Protein AF-A0A8R1J2N8-F1 (afdb_monomer)

Sequence (211 aa):
MMTKNLLNTFKAKKQTDFYEVLKLAESPELKGGAMQELCLSVAFCLARSGKLERSSPTTINARLEASHIFNVSDAQKCDKTVELPGGKQVRISSLIKPSMTSSWIGKTIEKSIGLSTIDILSEIRLRDEFFELYAFPDSNRHTLYPKVEAQFVDALAMCLHVGFGVKDDAWALPCLTSHIKRVCRNYICRARSVVDNIDSLLESFNNNFKI

Foldseek 3Di:
DVVVVVVVVVVDPDQDDLVVLVVVLPDPVNPPDPVSVVSVVVSVVSVVVSVVVVVPPDDCPPPQDWFDQFALPQLQVLWDFFAWLLRDTDTQSVLDDPVQSVVLGPHGLLVSLLSSLLSSLVSVVVVDVLSLQEALDPDPDDDPGHYTDLVVLLSSLSSSCRRRVPDCVNANSVNSSVSSSVSSRVSSVVVNVPDPPVVVSSVVSCVSRPD

Organism: Caenorhabditis japonica (NCBI:txid281687)

Radius of gyration: 24.46 Å; Cα contacts (8 Å, |Δi|>4): 215; chains: 1; bounding box: 73×34×52 Å

Structure (mmCIF, N/CA/C/O backbone):
data_AF-A0A8R1J2N8-F1
#
_entry.id   AF-A0A8R1J2N8-F1
#
loop_
_atom_site.group_PDB
_atom_site.id
_atom_site.type_symbol
_atom_site.label_atom_id
_atom_site.label_alt_id
_atom_site.label_comp_id
_atom_site.label_asym_id
_atom_site.label_entity_id
_atom_site.label_seq_id
_atom_site.pdbx_PDB_ins_code
_atom_site.Cartn_x
_atom_site.Cartn_y
_atom_site.Cartn_z
_atom_site.occupancy
_atom_site.B_iso_or_equiv
_atom_site.auth_seq_id
_atom_site.auth_comp_id
_atom_site.auth_asym_id
_atom_site.auth_atom_id
_atom_site.pdbx_PDB_model_num
ATOM 1 N N . MET A 1 1 ? 46.188 -17.615 -26.427 1.00 46.56 1 MET A N 1
ATOM 2 C CA . MET A 1 1 ? 45.461 -18.10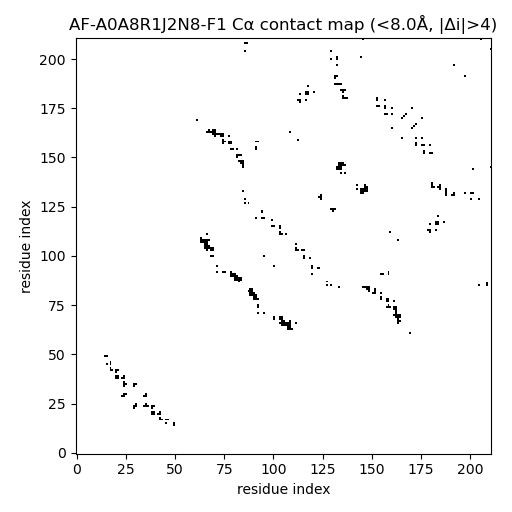9 -25.229 1.00 46.56 1 MET A CA 1
ATOM 3 C C . MET A 1 1 ? 44.821 -16.978 -24.413 1.00 46.56 1 MET A C 1
ATOM 5 O O . MET A 1 1 ? 43.658 -17.112 -24.064 1.00 46.56 1 MET A O 1
ATOM 9 N N . MET A 1 2 ? 45.510 -15.849 -24.179 1.00 37.12 2 MET A N 1
ATOM 10 C CA . MET A 1 2 ? 44.995 -14.683 -23.423 1.00 37.12 2 MET A CA 1
ATOM 11 C C . MET A 1 2 ? 43.678 -14.079 -23.948 1.00 37.12 2 MET A C 1
ATOM 13 O O . MET A 1 2 ? 42.783 -13.773 -23.166 1.00 37.12 2 MET A O 1
ATOM 17 N N . THR A 1 3 ? 43.518 -13.959 -25.267 1.00 47.72 3 THR A N 1
ATOM 18 C CA . THR A 1 3 ? 42.334 -13.338 -25.892 1.00 47.72 3 THR A CA 1
ATOM 19 C C . THR A 1 3 ? 41.041 -14.132 -25.682 1.00 47.72 3 THR A C 1
ATOM 21 O O . THR A 1 3 ? 39.982 -13.539 -25.490 1.00 47.72 3 THR A O 1
ATOM 24 N N . LYS A 1 4 ? 41.112 -15.471 -25.636 1.00 52.16 4 LYS A N 1
ATOM 25 C CA . LYS A 1 4 ? 39.955 -16.336 -25.330 1.00 52.16 4 LYS A CA 1
ATOM 26 C C . LYS A 1 4 ? 39.521 -16.239 -23.863 1.00 52.16 4 LYS A C 1
ATOM 28 O O . LYS A 1 4 ? 38.324 -16.270 -23.594 1.00 52.16 4 LYS A O 1
ATOM 33 N N . ASN A 1 5 ? 40.465 -16.080 -22.932 1.00 54.34 5 ASN A N 1
ATOM 34 C CA . ASN A 1 5 ? 40.148 -15.912 -21.510 1.00 54.34 5 ASN A CA 1
ATOM 35 C C . ASN A 1 5 ? 39.490 -14.556 -21.229 1.00 54.34 5 ASN A C 1
ATOM 37 O O . ASN A 1 5 ? 38.489 -14.524 -20.519 1.00 54.34 5 ASN A O 1
ATOM 41 N N . LEU A 1 6 ? 39.968 -13.477 -21.862 1.00 48.31 6 LEU A N 1
ATOM 42 C CA . LEU A 1 6 ? 39.351 -12.149 -21.764 1.00 48.31 6 LEU A CA 1
ATOM 43 C C . LEU A 1 6 ? 37.899 -12.146 -22.267 1.00 48.31 6 LEU A C 1
ATOM 45 O O . LEU A 1 6 ? 37.000 -11.648 -21.590 1.00 48.31 6 LEU A O 1
ATOM 49 N N . LEU A 1 7 ? 37.649 -12.775 -23.419 1.00 54.19 7 LEU A N 1
ATOM 50 C CA . LEU A 1 7 ? 36.299 -12.916 -23.977 1.00 54.19 7 LEU A CA 1
ATOM 51 C C . LEU A 1 7 ? 35.356 -13.723 -23.070 1.00 54.19 7 LEU A C 1
ATOM 53 O O . LEU A 1 7 ? 34.160 -13.442 -23.030 1.00 54.19 7 LEU A O 1
ATOM 57 N N . ASN A 1 8 ? 35.876 -14.700 -22.323 1.00 54.31 8 ASN A N 1
ATOM 58 C CA . ASN A 1 8 ? 35.084 -15.469 -21.363 1.00 54.31 8 ASN A CA 1
ATOM 59 C C . ASN A 1 8 ? 34.810 -14.691 -20.066 1.00 54.31 8 ASN A C 1
ATOM 61 O O . ASN A 1 8 ? 33.726 -14.835 -19.505 1.00 54.31 8 ASN A O 1
ATOM 65 N N . THR A 1 9 ? 35.721 -13.822 -19.618 1.00 52.19 9 THR A N 1
ATOM 66 C CA .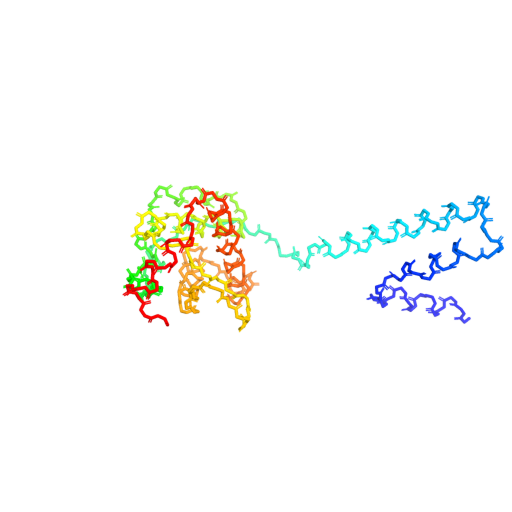 THR A 1 9 ? 35.481 -12.944 -18.458 1.00 52.19 9 THR A CA 1
ATOM 67 C C . THR A 1 9 ? 34.414 -11.882 -18.718 1.00 52.19 9 THR A C 1
ATOM 69 O O . THR A 1 9 ? 33.634 -11.607 -17.815 1.00 52.19 9 THR A O 1
ATOM 72 N N . PHE A 1 10 ? 34.279 -11.368 -19.948 1.00 53.69 10 PHE A N 1
ATOM 73 C CA . PHE A 1 10 ? 33.186 -10.446 -20.310 1.00 53.69 10 PHE A CA 1
ATOM 74 C C . PHE A 1 10 ? 31.792 -11.098 -20.306 1.00 53.69 10 PHE A C 1
ATOM 76 O O . PHE A 1 10 ? 30.785 -10.395 -20.260 1.00 53.69 10 PHE A O 1
ATOM 83 N N . LYS A 1 11 ? 31.709 -12.435 -20.350 1.00 52.78 11 LYS A N 1
ATOM 84 C CA . LYS A 1 11 ? 30.434 -13.170 -20.266 1.00 52.78 11 LYS A CA 1
ATOM 85 C C . LYS A 1 11 ? 29.962 -13.380 -18.827 1.00 52.78 11 LYS A C 1
ATOM 87 O O . LYS A 1 11 ? 28.772 -13.594 -18.604 1.00 52.78 11 LYS A O 1
ATOM 92 N N . ALA A 1 12 ? 30.866 -13.324 -17.853 1.00 51.19 12 ALA A N 1
ATOM 93 C CA . ALA A 1 12 ? 30.510 -13.403 -16.447 1.00 51.19 12 ALA A CA 1
ATOM 94 C C . ALA A 1 12 ? 30.116 -12.004 -15.954 1.00 51.19 12 ALA A C 1
ATOM 96 O O . ALA A 1 12 ? 30.950 -11.105 -15.919 1.00 51.19 12 ALA A O 1
ATOM 97 N N . LYS A 1 13 ? 28.858 -11.818 -15.531 1.00 54.69 13 LYS A N 1
ATOM 98 C CA . LYS A 1 13 ? 28.399 -10.612 -14.811 1.00 54.69 13 LYS A CA 1
ATOM 99 C C . LYS A 1 13 ? 29.007 -10.562 -13.402 1.00 54.69 13 LYS A C 1
ATOM 101 O O . LYS A 1 13 ? 28.299 -10.649 -12.401 1.00 54.69 13 LYS A O 1
ATOM 106 N N . LYS A 1 14 ? 30.333 -10.507 -13.304 1.00 58.25 14 LYS A N 1
ATOM 107 C CA . LYS A 1 14 ? 31.031 -10.316 -12.037 1.00 58.25 14 LYS A CA 1
ATOM 108 C C . LYS A 1 14 ? 31.076 -8.815 -11.774 1.00 58.25 14 LYS A C 1
ATOM 110 O O . LYS A 1 14 ? 31.447 -8.049 -12.655 1.00 58.25 14 LYS A O 1
ATOM 115 N N . GLN A 1 15 ? 30.636 -8.407 -10.589 1.00 58.28 15 GLN A N 1
ATOM 116 C CA . GLN A 1 15 ? 30.624 -7.006 -10.182 1.00 58.28 15 GLN A CA 1
ATOM 117 C C . GLN A 1 15 ? 32.034 -6.421 -10.322 1.00 58.28 15 GLN A C 1
ATOM 119 O O . GLN A 1 15 ? 32.986 -6.996 -9.798 1.00 58.28 15 GLN A O 1
ATOM 124 N N . THR A 1 16 ? 32.162 -5.319 -11.061 1.00 64.19 16 THR A N 1
ATOM 125 C CA . THR A 1 16 ? 33.459 -4.691 -11.326 1.00 64.19 16 THR A CA 1
ATOM 126 C C . THR A 1 16 ? 34.055 -4.166 -10.021 1.00 64.19 16 THR A C 1
ATOM 128 O O . THR A 1 16 ? 33.466 -3.294 -9.377 1.00 64.19 16 THR A O 1
ATOM 131 N N . ASP A 1 17 ? 35.198 -4.719 -9.612 1.00 68.88 17 ASP A N 1
ATOM 132 C CA . ASP A 1 17 ? 35.855 -4.374 -8.352 1.00 68.88 17 ASP A CA 1
ATOM 133 C C . ASP A 1 17 ? 36.716 -3.115 -8.520 1.00 68.88 17 ASP A C 1
ATOM 135 O O . ASP A 1 17 ? 37.838 -3.147 -9.022 1.00 68.88 17 ASP A O 1
ATOM 139 N N . PHE A 1 18 ? 36.162 -1.969 -8.126 1.00 75.56 18 PHE A N 1
ATOM 140 C CA . PHE A 1 18 ? 36.860 -0.685 -8.188 1.00 75.56 18 PHE A CA 1
ATOM 141 C C . PHE A 1 18 ? 37.897 -0.515 -7.060 1.00 75.56 18 PHE A C 1
ATOM 143 O O . PHE A 1 18 ? 38.707 0.411 -7.133 1.00 75.56 18 PHE A O 1
ATOM 150 N N . TYR A 1 19 ? 37.914 -1.383 -6.035 1.00 76.69 19 TYR A N 1
ATOM 151 C CA . TYR A 1 19 ? 38.879 -1.286 -4.933 1.00 76.69 19 TYR A CA 1
ATOM 152 C C . TYR A 1 19 ? 40.298 -1.648 -5.365 1.00 76.69 19 TYR A C 1
ATOM 154 O O . TYR A 1 19 ? 41.250 -1.074 -4.841 1.00 76.69 19 TYR A O 1
ATOM 162 N N . GLU A 1 20 ? 40.467 -2.554 -6.329 1.00 77.94 20 GLU A N 1
ATOM 163 C CA . GLU A 1 20 ? 41.797 -2.866 -6.869 1.00 77.94 20 GLU A CA 1
ATOM 164 C C . GLU A 1 20 ? 42.416 -1.651 -7.569 1.00 77.94 20 GLU A C 1
ATOM 166 O O . GLU A 1 20 ? 43.598 -1.361 -7.386 1.00 77.94 20 GLU A O 1
ATOM 171 N N . VAL A 1 21 ? 41.598 -0.872 -8.284 1.00 80.38 21 VAL A N 1
ATOM 172 C CA . VAL A 1 21 ? 42.030 0.368 -8.949 1.00 80.38 21 VAL A CA 1
ATOM 173 C C . VAL A 1 21 ? 42.395 1.451 -7.927 1.00 80.38 21 VAL A C 1
ATOM 175 O O . VAL A 1 21 ? 43.367 2.179 -8.122 1.00 80.38 21 VAL A O 1
ATOM 178 N N . LEU A 1 22 ? 41.669 1.532 -6.808 1.00 79.56 22 LEU A N 1
ATOM 179 C CA . LEU A 1 22 ? 42.005 2.444 -5.708 1.00 79.56 22 LEU A CA 1
ATOM 180 C C . LEU A 1 22 ? 43.320 2.056 -5.019 1.00 79.56 22 LEU A C 1
ATOM 182 O O . LEU A 1 22 ? 44.154 2.923 -4.777 1.00 79.56 22 LEU A O 1
ATOM 186 N N . LYS A 1 23 ? 43.553 0.759 -4.781 1.00 82.50 23 LYS A N 1
ATOM 187 C CA . LYS A 1 23 ? 44.826 0.262 -4.228 1.00 82.50 23 LYS A CA 1
ATOM 188 C C . LYS A 1 23 ? 46.009 0.558 -5.153 1.00 82.50 23 LYS A C 1
ATOM 190 O O . LYS A 1 23 ? 47.084 0.905 -4.677 1.00 82.50 23 LYS A O 1
ATOM 195 N N . LEU A 1 24 ? 45.808 0.463 -6.469 1.00 80.50 24 LEU A N 1
ATOM 196 C CA . LEU A 1 24 ? 46.799 0.874 -7.468 1.00 80.50 24 LEU A CA 1
ATOM 197 C C . LEU A 1 24 ? 47.080 2.380 -7.393 1.00 80.50 24 LEU A C 1
ATOM 199 O O . LEU A 1 24 ? 48.241 2.780 -7.391 1.00 80.50 24 LEU A O 1
ATOM 203 N N . ALA A 1 25 ? 46.050 3.218 -7.259 1.00 78.44 25 ALA A N 1
ATOM 204 C CA . ALA A 1 25 ? 46.210 4.670 -7.126 1.00 78.44 25 ALA A CA 1
ATOM 205 C C . ALA A 1 25 ? 46.957 5.099 -5.844 1.00 78.44 25 ALA A C 1
ATOM 207 O O . ALA A 1 25 ? 47.542 6.181 -5.807 1.00 78.44 25 ALA A O 1
ATOM 208 N N . GLU A 1 26 ? 46.939 4.270 -4.799 1.00 79.38 26 GLU A N 1
ATOM 209 C CA . GLU A 1 26 ? 47.661 4.495 -3.539 1.00 79.38 26 GLU A CA 1
ATOM 210 C C . GLU A 1 26 ? 49.101 3.957 -3.543 1.00 79.38 26 GLU A C 1
ATOM 212 O O . GLU A 1 26 ? 49.848 4.191 -2.588 1.00 79.38 26 GLU A O 1
ATOM 217 N N . SER A 1 27 ? 49.516 3.266 -4.610 1.00 82.44 27 SER A N 1
ATOM 218 C CA . SER A 1 27 ? 50.874 2.738 -4.724 1.00 82.44 27 SER A CA 1
ATOM 219 C C . SER A 1 27 ? 51.925 3.865 -4.740 1.00 82.44 27 SER A C 1
ATOM 221 O O . SER A 1 27 ? 51.702 4.930 -5.327 1.00 82.44 27 SER A O 1
ATOM 223 N N . PRO A 1 28 ? 53.094 3.650 -4.108 1.00 73.06 28 PRO A N 1
ATOM 224 C CA . PRO A 1 28 ? 54.128 4.678 -3.979 1.00 73.06 28 PRO A CA 1
ATOM 225 C C . PRO A 1 28 ? 54.716 5.120 -5.328 1.00 73.06 28 PRO A C 1
ATOM 227 O O . PRO A 1 28 ? 55.253 6.217 -5.415 1.00 73.06 28 PRO A O 1
ATOM 230 N N . GLU A 1 29 ? 54.580 4.300 -6.372 1.00 75.00 29 GLU A N 1
ATOM 231 C CA . GLU A 1 29 ? 55.059 4.577 -7.734 1.00 75.00 29 GLU A CA 1
ATOM 232 C C . GLU A 1 29 ? 54.163 5.557 -8.504 1.00 75.00 29 GLU A C 1
ATOM 234 O O . GLU A 1 29 ? 54.622 6.231 -9.423 1.00 75.00 29 GLU A O 1
ATOM 239 N N . LEU A 1 30 ? 52.880 5.638 -8.142 1.00 71.19 30 LEU A N 1
ATOM 240 C CA . LEU A 1 30 ? 51.879 6.432 -8.861 1.00 71.19 30 LEU A CA 1
ATOM 241 C C . LEU A 1 30 ? 51.485 7.704 -8.105 1.00 71.19 30 LEU A C 1
ATOM 243 O O . LEU A 1 30 ? 50.965 8.647 -8.704 1.00 71.19 30 LEU A O 1
ATOM 247 N N . LYS A 1 31 ? 51.753 7.743 -6.798 1.00 72.00 31 LYS A N 1
ATOM 248 C CA . LYS A 1 31 ? 51.355 8.816 -5.887 1.00 72.00 31 LYS A CA 1
ATOM 249 C C . LYS A 1 31 ? 51.939 10.176 -6.303 1.00 72.00 31 LYS A C 1
ATOM 251 O O . LYS A 1 31 ? 53.149 10.350 -6.379 1.00 72.00 31 LYS A O 1
ATOM 256 N N . GLY A 1 32 ? 51.062 11.155 -6.515 1.00 72.25 32 GLY A N 1
ATOM 257 C CA . GLY A 1 32 ? 51.393 12.534 -6.882 1.00 72.25 32 GLY A CA 1
ATOM 258 C C . GLY A 1 32 ? 51.555 12.787 -8.384 1.00 72.25 32 GLY A C 1
ATOM 259 O O . GLY A 1 32 ? 51.871 13.912 -8.763 1.00 72.25 32 GLY A O 1
ATOM 260 N N . GLY A 1 33 ? 51.354 11.777 -9.239 1.00 81.50 33 GLY A N 1
ATOM 261 C CA . GLY A 1 33 ? 51.472 11.905 -10.694 1.00 81.50 33 GLY A CA 1
ATOM 262 C C . GLY A 1 33 ? 50.133 11.877 -11.436 1.00 81.50 33 GLY A C 1
ATOM 263 O O . GLY A 1 33 ? 49.117 11.419 -10.915 1.00 81.50 33 GLY A O 1
ATOM 264 N N . ALA A 1 34 ? 50.149 12.267 -12.714 1.00 79.19 34 ALA A N 1
ATOM 265 C CA . ALA A 1 34 ? 48.976 12.230 -13.602 1.00 79.19 34 ALA A CA 1
ATOM 266 C C . ALA A 1 34 ? 48.329 10.832 -13.702 1.00 79.19 34 ALA A C 1
ATOM 268 O O . ALA A 1 34 ? 47.125 10.696 -13.913 1.00 79.19 34 ALA A O 1
ATOM 269 N N . MET A 1 35 ? 49.117 9.771 -13.508 1.00 81.12 35 MET A N 1
ATOM 270 C CA . MET A 1 35 ? 48.613 8.399 -13.522 1.00 81.12 35 MET A CA 1
ATOM 271 C C . MET A 1 35 ? 47.757 8.071 -12.284 1.00 81.12 35 MET A C 1
ATOM 273 O O . MET A 1 35 ? 46.805 7.302 -12.395 1.00 81.12 35 MET A O 1
ATOM 277 N N . GLN A 1 36 ? 48.011 8.695 -11.126 1.00 84.69 36 GLN A N 1
ATOM 278 C CA . GLN A 1 36 ? 47.121 8.574 -9.967 1.00 84.69 36 GLN A CA 1
ATOM 279 C C . GLN A 1 36 ? 45.762 9.220 -10.246 1.00 84.69 36 GLN A C 1
ATOM 281 O O . GLN A 1 36 ? 44.733 8.617 -9.947 1.00 84.69 36 GLN A O 1
ATOM 286 N N . GLU A 1 37 ? 45.738 10.406 -10.855 1.00 81.38 37 GLU A N 1
ATOM 287 C CA . GLU A 1 37 ? 44.488 11.089 -11.213 1.00 81.38 37 GLU A CA 1
ATOM 288 C C . GLU A 1 37 ? 43.656 10.274 -12.209 1.00 81.38 37 GLU A C 1
ATOM 290 O O . GLU A 1 37 ? 42.434 10.167 -12.065 1.00 81.38 37 GLU A O 1
ATOM 295 N N . LEU A 1 38 ? 44.312 9.628 -13.178 1.00 84.19 38 LEU A N 1
ATOM 296 C CA . LEU A 1 38 ? 43.662 8.710 -14.112 1.00 84.19 38 LEU A CA 1
ATOM 297 C C . LEU A 1 38 ? 43.085 7.485 -13.394 1.00 84.19 38 LEU A C 1
ATOM 299 O O . LEU A 1 38 ? 41.914 7.162 -13.599 1.00 84.19 38 LEU A O 1
ATOM 303 N N . CYS A 1 39 ? 43.847 6.838 -12.509 1.00 84.38 39 CYS A N 1
ATOM 304 C CA . CYS A 1 39 ? 43.358 5.696 -11.732 1.00 84.38 39 CYS A CA 1
ATOM 305 C C . CYS A 1 39 ? 42.169 6.075 -10.833 1.00 84.38 39 CYS A C 1
ATOM 307 O O . CYS A 1 39 ? 41.172 5.351 -10.795 1.00 84.38 39 CYS A O 1
ATOM 309 N N . LEU A 1 40 ? 42.218 7.231 -10.164 1.00 84.19 40 LEU A N 1
ATOM 310 C CA . LEU A 1 40 ? 41.110 7.741 -9.350 1.00 84.19 40 LEU A CA 1
ATOM 311 C C . LEU A 1 40 ? 39.871 8.053 -10.201 1.00 84.19 40 LEU A C 1
ATOM 313 O O . LEU A 1 40 ? 38.753 7.710 -9.813 1.00 84.19 40 LEU A O 1
ATOM 317 N N . SER A 1 41 ? 40.059 8.637 -11.386 1.00 84.19 41 SER A N 1
ATOM 318 C CA . SER A 1 41 ? 38.972 8.929 -12.330 1.00 84.19 41 SER A CA 1
ATOM 319 C C . SER A 1 41 ? 38.309 7.650 -12.845 1.00 84.19 41 SER A C 1
ATOM 321 O O . SER A 1 41 ? 37.082 7.557 -12.902 1.00 84.19 41 SER A O 1
ATOM 323 N N . VAL A 1 42 ? 39.104 6.625 -13.161 1.00 85.25 42 VAL A N 1
ATOM 324 C CA . VAL A 1 42 ? 38.607 5.305 -13.573 1.00 85.25 42 VAL A CA 1
ATOM 325 C C . VAL A 1 42 ? 37.857 4.630 -12.425 1.00 85.25 42 VAL A C 1
ATOM 327 O O . VAL A 1 42 ? 36.739 4.157 -12.634 1.00 85.25 42 VAL A O 1
ATOM 330 N N . ALA A 1 43 ? 38.399 4.644 -11.205 1.00 83.38 43 ALA A N 1
ATOM 331 C CA . ALA A 1 43 ? 37.722 4.104 -10.027 1.00 83.38 43 ALA A CA 1
ATOM 332 C C . ALA A 1 43 ? 36.381 4.811 -9.761 1.00 83.38 43 ALA A C 1
ATOM 334 O O . ALA A 1 43 ? 35.377 4.154 -9.480 1.00 83.38 43 ALA A O 1
ATOM 335 N N . PHE A 1 44 ? 36.329 6.136 -9.922 1.00 82.00 44 PHE A N 1
ATOM 336 C CA . PHE A 1 44 ? 35.100 6.917 -9.800 1.00 82.00 44 PHE A CA 1
ATOM 337 C C . PHE A 1 44 ? 34.063 6.546 -10.872 1.00 82.00 44 PHE A C 1
ATOM 339 O O . PHE A 1 44 ? 32.896 6.302 -10.550 1.00 82.00 44 PHE A O 1
ATOM 346 N N . CYS A 1 45 ? 34.476 6.445 -12.138 1.00 82.62 45 CYS A N 1
ATOM 347 C CA . CYS A 1 45 ? 33.606 6.029 -13.239 1.00 82.62 45 CYS A CA 1
ATOM 348 C C . CYS A 1 45 ? 33.068 4.606 -13.043 1.00 82.62 45 CYS A C 1
ATOM 350 O O . CYS A 1 45 ? 31.882 4.364 -13.276 1.00 82.62 45 CYS A O 1
ATOM 352 N N . LEU A 1 46 ? 33.899 3.680 -12.559 1.00 80.38 46 LEU A N 1
ATOM 353 C CA . LEU A 1 46 ? 33.498 2.310 -12.239 1.00 80.38 46 LEU A CA 1
ATOM 354 C C . LEU A 1 46 ? 32.526 2.260 -11.058 1.00 80.38 46 LEU A C 1
ATOM 356 O O . LEU A 1 46 ? 31.492 1.602 -11.147 1.00 80.38 46 LEU A O 1
ATOM 360 N N . ALA A 1 47 ? 32.790 3.008 -9.986 1.00 76.62 47 ALA A N 1
ATOM 361 C CA . ALA A 1 47 ? 31.890 3.099 -8.840 1.00 76.62 47 ALA A CA 1
ATOM 362 C C . ALA A 1 47 ? 30.529 3.704 -9.229 1.00 76.62 47 ALA A C 1
ATOM 364 O O . ALA A 1 47 ? 29.480 3.239 -8.773 1.00 76.62 47 ALA A O 1
ATOM 365 N N . ARG A 1 48 ? 30.523 4.719 -10.102 1.00 76.56 48 ARG A N 1
ATOM 366 C CA . ARG A 1 48 ? 29.293 5.334 -10.616 1.00 76.56 48 ARG A CA 1
ATOM 367 C C . ARG A 1 48 ? 28.539 4.397 -11.555 1.00 76.56 48 ARG A C 1
ATOM 369 O O . ARG A 1 48 ? 27.325 4.296 -11.427 1.00 76.56 48 ARG A O 1
ATOM 376 N N . SER A 1 49 ? 29.241 3.681 -12.429 1.00 72.12 49 SER A N 1
ATOM 377 C CA . SER A 1 49 ? 28.646 2.691 -13.337 1.00 72.12 49 SER A CA 1
ATOM 378 C C . SER A 1 49 ? 28.071 1.502 -12.569 1.00 72.12 49 SER A C 1
ATOM 380 O O . SER A 1 49 ? 26.941 1.109 -12.823 1.00 72.12 49 SER A O 1
ATOM 382 N N . GLY A 1 50 ? 28.768 1.007 -11.541 1.00 66.12 50 GLY A N 1
ATOM 383 C CA . GLY A 1 50 ? 28.257 -0.037 -10.650 1.00 66.12 50 GLY A CA 1
ATOM 384 C C . GLY A 1 50 ? 27.043 0.415 -9.831 1.00 66.12 50 GLY A C 1
ATOM 385 O O . GLY A 1 50 ? 26.122 -0.370 -9.606 1.00 66.12 50 GLY A O 1
ATOM 386 N N . LYS A 1 51 ? 26.978 1.691 -9.419 1.00 61.19 51 LYS A N 1
ATOM 387 C CA . LYS A 1 51 ? 25.748 2.274 -8.855 1.00 61.19 51 LYS A CA 1
ATOM 388 C C . LYS A 1 51 ? 24.639 2.350 -9.901 1.00 61.19 51 LYS A C 1
ATOM 390 O O . LYS A 1 51 ? 23.511 2.019 -9.557 1.00 61.19 51 LYS A O 1
ATOM 395 N N . LEU A 1 52 ? 24.964 2.719 -11.143 1.00 55.34 52 LEU A N 1
ATOM 396 C CA . LEU A 1 52 ? 24.015 2.790 -12.254 1.00 55.34 52 LEU A CA 1
ATOM 397 C C . LEU A 1 52 ? 23.432 1.415 -12.608 1.00 55.34 52 LEU A C 1
ATOM 399 O O . LEU A 1 52 ? 22.243 1.325 -12.881 1.00 55.34 52 LEU A O 1
ATOM 403 N N . GLU A 1 53 ? 24.243 0.355 -12.555 1.00 57.78 53 GLU A N 1
ATOM 404 C CA . GLU A 1 53 ? 23.826 -1.040 -12.739 1.00 57.78 53 GLU A CA 1
ATOM 405 C C . GLU A 1 53 ? 23.007 -1.558 -11.554 1.00 57.78 53 GLU A C 1
ATOM 407 O O . GLU A 1 53 ? 22.006 -2.241 -11.751 1.00 57.78 53 GLU A O 1
ATOM 412 N N . ARG A 1 54 ? 23.353 -1.195 -10.313 1.00 55.59 54 ARG A N 1
ATOM 413 C CA . ARG A 1 54 ? 22.504 -1.490 -9.142 1.00 55.59 54 ARG A CA 1
ATOM 414 C C . ARG A 1 54 ? 21.172 -0.738 -9.188 1.00 55.59 54 ARG A C 1
ATOM 416 O O . ARG A 1 54 ? 20.177 -1.250 -8.690 1.00 55.59 54 ARG A O 1
ATOM 423 N N . SER A 1 55 ? 21.155 0.459 -9.770 1.00 48.78 55 SER A N 1
ATOM 424 C CA . SER A 1 55 ? 19.933 1.216 -10.054 1.00 48.78 55 SER A CA 1
ATOM 425 C C . SER A 1 55 ? 19.322 0.882 -11.412 1.00 48.78 55 SER A C 1
ATOM 427 O O . SER A 1 55 ? 18.297 1.466 -11.764 1.00 48.78 55 SER A O 1
ATOM 429 N N . SER A 1 56 ? 19.937 -0.015 -12.192 1.00 39.66 56 SER A N 1
ATOM 430 C CA . SER A 1 56 ? 19.333 -0.454 -13.439 1.00 39.66 56 SER A CA 1
ATOM 431 C C . SER A 1 56 ? 18.076 -1.218 -13.046 1.00 39.66 56 SER A C 1
ATOM 433 O O . SER A 1 56 ? 18.134 -2.064 -12.145 1.00 39.66 56 SER A O 1
ATOM 435 N N . PRO A 1 57 ? 16.916 -0.870 -13.623 1.00 43.69 57 PRO A N 1
ATOM 436 C CA . PRO A 1 57 ? 15.700 -1.585 -13.314 1.00 43.69 57 PRO A CA 1
ATOM 437 C C . PRO A 1 57 ? 15.977 -3.054 -13.613 1.00 43.69 57 PRO A C 1
ATOM 439 O O . PRO A 1 57 ? 16.441 -3.402 -14.703 1.00 43.69 57 PRO A O 1
ATOM 442 N N . THR A 1 58 ? 15.728 -3.908 -12.617 1.00 42.31 58 THR A N 1
ATOM 443 C CA . THR A 1 58 ? 15.546 -5.340 -12.832 1.00 42.31 58 THR A CA 1
ATOM 444 C C . THR A 1 58 ? 14.769 -5.499 -14.124 1.00 42.31 58 THR A C 1
ATOM 446 O O . THR A 1 58 ? 13.822 -4.759 -14.362 1.00 42.31 58 THR A O 1
ATOM 449 N N . THR A 1 59 ? 15.247 -6.378 -14.987 1.00 39.91 59 THR A N 1
ATOM 450 C CA . THR A 1 59 ? 14.843 -6.552 -16.377 1.00 39.91 59 THR A CA 1
ATOM 451 C C . THR A 1 59 ? 13.314 -6.642 -16.503 1.00 39.91 59 THR A C 1
ATOM 453 O O . THR A 1 59 ? 12.747 -7.723 -16.463 1.00 39.91 59 THR A O 1
ATOM 456 N N . ILE A 1 60 ? 12.634 -5.505 -16.651 1.00 43.75 60 ILE A N 1
ATOM 457 C CA . ILE A 1 60 ? 11.215 -5.411 -16.997 1.00 43.75 60 ILE A CA 1
ATOM 458 C C . ILE A 1 60 ? 11.194 -4.825 -18.406 1.00 43.75 60 ILE A C 1
ATOM 460 O O . ILE A 1 60 ? 10.856 -3.673 -18.639 1.00 43.75 60 ILE A O 1
ATOM 464 N N . ASN A 1 61 ? 11.602 -5.656 -19.364 1.00 36.88 61 ASN A N 1
ATOM 465 C CA . ASN A 1 61 ? 11.167 -5.520 -20.753 1.00 36.88 61 ASN A CA 1
ATOM 466 C C . ASN A 1 61 ? 9.783 -6.174 -20.938 1.00 36.88 61 ASN A C 1
ATOM 468 O O . ASN A 1 61 ? 9.440 -6.596 -22.039 1.00 36.88 61 ASN A O 1
ATOM 472 N N . ALA A 1 62 ? 8.974 -6.279 -19.877 1.00 44.91 62 ALA A N 1
ATOM 473 C CA . ALA A 1 62 ? 7.541 -6.409 -20.064 1.00 44.91 62 ALA A CA 1
ATOM 474 C C . ALA A 1 62 ? 7.082 -5.049 -20.584 1.00 44.91 62 ALA A C 1
ATOM 476 O O . ALA A 1 62 ? 7.276 -4.032 -19.917 1.00 44.91 62 ALA A O 1
ATOM 477 N N . ARG A 1 63 ? 6.544 -5.014 -21.807 1.00 44.38 63 ARG A N 1
ATOM 478 C CA . ARG A 1 63 ? 5.781 -3.862 -22.295 1.00 44.38 63 ARG A CA 1
ATOM 479 C C . ARG A 1 63 ? 4.874 -3.434 -21.145 1.00 44.38 63 ARG A C 1
ATOM 481 O O . ARG A 1 63 ? 4.059 -4.236 -20.707 1.00 44.38 63 ARG A O 1
ATOM 488 N N . LEU A 1 64 ? 5.088 -2.238 -20.602 1.00 54.25 64 LEU A N 1
ATOM 489 C CA . LEU A 1 64 ? 4.260 -1.709 -19.526 1.00 54.25 64 LEU A CA 1
ATOM 490 C C . LEU A 1 64 ? 2.869 -1.498 -20.119 1.00 54.25 64 LEU A C 1
ATOM 492 O O . LEU A 1 64 ? 2.600 -0.448 -20.702 1.00 54.25 64 LEU A O 1
ATOM 496 N N . GLU A 1 65 ? 2.031 -2.533 -20.054 1.00 63.22 65 GLU A N 1
ATOM 497 C CA . GLU A 1 65 ? 0.652 -2.469 -20.509 1.00 63.22 65 GLU A CA 1
ATOM 498 C C . GLU A 1 65 ? -0.011 -1.290 -19.789 1.00 63.22 65 GLU A C 1
ATOM 500 O O . GLU A 1 65 ? 0.175 -1.062 -18.581 1.00 63.22 65 GLU A O 1
ATOM 505 N N . ALA A 1 66 ? -0.702 -0.463 -20.572 1.00 65.75 66 ALA A N 1
ATOM 506 C CA . ALA A 1 66 ? -1.497 0.606 -20.007 1.00 65.75 66 ALA A CA 1
ATOM 507 C C . ALA A 1 66 ? -2.566 -0.031 -19.118 1.00 65.75 66 ALA A C 1
ATOM 509 O O . ALA A 1 66 ? -3.164 -1.044 -19.474 1.00 65.75 66 ALA A O 1
ATOM 510 N N . SER A 1 67 ? -2.789 0.566 -17.955 1.00 72.62 67 SER A N 1
ATOM 511 C CA . SER A 1 67 ? -3.873 0.162 -17.068 1.00 72.62 67 SER A CA 1
ATOM 512 C C . SER A 1 67 ? -5.209 0.191 -17.805 1.00 72.62 67 SER A C 1
ATOM 514 O O . SER A 1 67 ? -5.561 1.174 -18.467 1.00 72.62 67 SER A O 1
ATOM 516 N N . HIS A 1 68 ? -5.954 -0.901 -17.673 1.00 74.38 68 HIS A N 1
ATOM 517 C CA . HIS A 1 68 ? -7.344 -0.962 -18.089 1.00 74.38 68 HIS A CA 1
ATOM 518 C C . HIS A 1 68 ? -8.234 -0.178 -17.115 1.00 74.38 68 HIS A C 1
ATOM 520 O O . HIS A 1 68 ? -7.814 0.209 -16.020 1.00 74.38 68 HIS A O 1
ATOM 526 N N . ILE A 1 69 ? -9.478 0.067 -17.529 1.00 84.50 69 ILE A N 1
ATOM 527 C CA . ILE A 1 69 ? -10.504 0.645 -16.658 1.00 84.50 69 ILE A CA 1
ATOM 528 C C . ILE A 1 69 ? -10.698 -0.294 -15.466 1.00 84.50 69 ILE A C 1
ATOM 530 O O . ILE A 1 69 ? -10.906 -1.491 -15.652 1.00 84.50 69 ILE A O 1
ATOM 534 N N . PHE A 1 70 ? -10.632 0.253 -14.253 1.00 87.75 70 PHE A N 1
ATOM 535 C CA . PHE A 1 70 ? -10.810 -0.533 -13.039 1.00 87.75 70 PHE A CA 1
ATOM 536 C C . PHE A 1 70 ? -12.259 -1.016 -12.913 1.00 87.75 70 PHE A C 1
ATOM 538 O O . PHE A 1 70 ? -13.185 -0.206 -12.815 1.00 87.75 70 PHE A O 1
ATOM 545 N N . ASN A 1 71 ? -12.459 -2.331 -12.877 1.00 89.12 71 ASN A N 1
ATOM 546 C CA . ASN A 1 71 ? -13.766 -2.941 -12.700 1.00 89.12 71 ASN A CA 1
ATOM 547 C C . ASN A 1 71 ? -14.076 -3.158 -11.211 1.00 89.12 71 ASN A C 1
ATOM 549 O O . ASN A 1 71 ? -13.659 -4.141 -10.594 1.00 89.12 71 ASN A O 1
ATOM 553 N N . VAL A 1 72 ? -14.864 -2.243 -10.640 1.00 88.12 72 VAL A N 1
ATOM 554 C CA . VAL A 1 72 ? -15.298 -2.313 -9.234 1.00 88.12 72 VAL A CA 1
ATOM 555 C C . VAL A 1 72 ? -16.151 -3.555 -8.964 1.00 88.12 72 VAL A C 1
ATOM 557 O O . VAL A 1 72 ? -16.022 -4.163 -7.904 1.00 88.12 72 VAL A O 1
ATOM 560 N N . SER A 1 73 ? -16.997 -3.969 -9.910 1.00 87.94 73 SER A N 1
ATOM 561 C CA . SER A 1 73 ? -17.879 -5.129 -9.736 1.00 87.94 73 SER A CA 1
ATOM 562 C C . SER A 1 73 ? -17.102 -6.438 -9.659 1.00 87.94 73 SER A C 1
ATOM 564 O O . SER A 1 73 ? -17.467 -7.318 -8.882 1.00 87.94 73 SER A O 1
ATOM 566 N N . ASP A 1 74 ? -16.022 -6.574 -10.427 1.00 87.94 74 ASP A N 1
ATOM 567 C CA . ASP A 1 74 ? -15.167 -7.759 -10.345 1.00 87.94 74 ASP A CA 1
ATOM 568 C C . ASP A 1 74 ? -14.331 -7.749 -9.062 1.00 87.94 74 ASP A C 1
ATOM 570 O O . ASP A 1 74 ? -14.270 -8.763 -8.365 1.00 87.94 74 ASP A O 1
ATOM 574 N N . ALA A 1 75 ? -13.795 -6.587 -8.676 1.00 87.88 75 ALA A N 1
ATOM 575 C CA . ALA A 1 75 ? -13.096 -6.417 -7.405 1.00 87.88 75 ALA A CA 1
ATOM 576 C C . ALA A 1 75 ? -13.983 -6.771 -6.190 1.00 87.88 75 ALA A C 1
ATOM 578 O O . ALA A 1 75 ? -13.523 -7.408 -5.245 1.00 87.88 75 ALA A O 1
ATOM 579 N N . GLN A 1 76 ? -15.277 -6.430 -6.226 1.00 89.19 76 GLN A N 1
ATOM 580 C CA . GLN A 1 76 ? -16.239 -6.757 -5.165 1.00 89.19 76 GLN A CA 1
ATOM 581 C C . GLN A 1 76 ? -16.448 -8.263 -4.960 1.00 89.19 76 GLN A C 1
ATOM 583 O O . GLN A 1 76 ? -16.751 -8.670 -3.835 1.00 89.19 76 GLN A O 1
ATOM 588 N N . LYS A 1 77 ? -16.289 -9.084 -6.009 1.00 88.75 77 LYS A N 1
ATOM 589 C CA . LYS A 1 77 ? -16.482 -10.546 -5.945 1.00 88.75 77 LYS A CA 1
ATOM 590 C C . LYS A 1 77 ? -15.381 -11.245 -5.153 1.00 88.75 77 LYS A C 1
ATOM 592 O O . LYS A 1 77 ? -15.652 -12.239 -4.490 1.00 88.75 77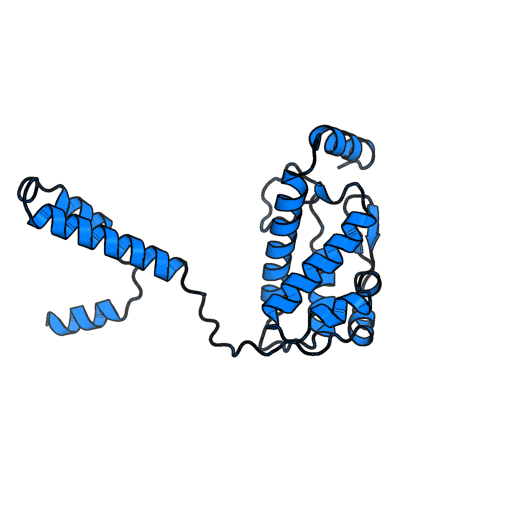 LYS A O 1
ATOM 597 N N . CYS A 1 78 ? -14.149 -10.744 -5.232 1.00 85.62 78 CYS A N 1
ATOM 598 C CA . CYS A 1 78 ? -13.005 -11.299 -4.504 1.00 85.62 78 CYS A CA 1
ATOM 599 C C . CYS A 1 78 ? -12.755 -10.626 -3.149 1.00 85.62 78 CYS A C 1
ATOM 601 O O . CYS A 1 78 ? -11.850 -11.032 -2.421 1.00 85.62 78 CYS A O 1
ATOM 603 N N . ASP A 1 79 ? -13.524 -9.588 -2.826 1.00 85.81 79 ASP A N 1
ATOM 604 C CA . ASP A 1 79 ? -13.290 -8.771 -1.648 1.00 85.81 79 ASP A CA 1
ATOM 605 C C . ASP A 1 79 ? -13.690 -9.490 -0.359 1.00 85.81 79 ASP A C 1
ATOM 607 O O . ASP A 1 79 ? -14.768 -10.082 -0.258 1.00 85.81 79 ASP A O 1
ATOM 611 N N . LYS A 1 80 ? -12.818 -9.401 0.641 1.00 86.75 80 LYS A N 1
ATOM 612 C CA . LYS A 1 80 ? -12.993 -10.018 1.955 1.00 86.75 80 LYS A CA 1
ATOM 613 C C . LYS A 1 80 ? -12.922 -8.937 3.020 1.00 86.75 80 LYS A C 1
ATOM 615 O O . LYS A 1 80 ? -12.158 -7.982 2.892 1.00 86.75 80 LYS A O 1
ATOM 620 N N . THR A 1 81 ? -13.705 -9.104 4.080 1.00 90.12 81 THR A N 1
ATOM 621 C CA . THR A 1 81 ? -13.559 -8.275 5.275 1.00 90.12 81 THR A CA 1
ATOM 622 C C . THR A 1 81 ? -12.242 -8.633 5.950 1.00 90.12 81 THR A C 1
ATOM 624 O O . THR A 1 81 ? -11.993 -9.803 6.231 1.00 90.12 81 THR A O 1
ATOM 627 N N . VAL A 1 82 ? -11.404 -7.628 6.177 1.00 90.12 82 VAL A N 1
ATOM 628 C CA . VAL A 1 82 ? -10.100 -7.756 6.832 1.00 90.12 82 VAL A CA 1
ATOM 629 C C . VAL A 1 82 ? -10.049 -6.843 8.045 1.00 90.12 82 VAL A C 1
ATOM 631 O O . VAL A 1 82 ? -10.632 -5.758 8.032 1.00 90.12 82 VAL A O 1
ATOM 634 N N . GLU A 1 83 ? -9.364 -7.279 9.095 1.00 88.50 83 GLU A N 1
ATOM 635 C CA . GLU A 1 83 ? -9.227 -6.504 10.326 1.00 88.50 83 GLU A CA 1
ATOM 636 C C . GLU A 1 83 ? -7.909 -5.728 10.329 1.00 88.50 83 GLU A C 1
ATOM 638 O O . GLU A 1 83 ? -6.857 -6.226 9.922 1.00 88.50 83 GLU A O 1
ATOM 643 N N . LEU A 1 84 ? -7.979 -4.472 10.760 1.00 89.12 84 LEU A N 1
ATOM 644 C CA . LEU A 1 84 ? -6.816 -3.638 11.026 1.00 89.12 84 LEU A CA 1
ATOM 645 C C . LEU A 1 84 ? -6.372 -3.797 12.486 1.00 89.12 84 LEU A C 1
ATOM 647 O O . LEU A 1 84 ? -7.200 -4.130 13.335 1.00 89.12 84 LEU A O 1
ATOM 651 N N . PRO A 1 85 ? -5.101 -3.496 12.816 1.00 85.31 85 PRO A N 1
ATOM 652 C CA . PRO A 1 85 ? -4.591 -3.652 14.181 1.00 85.31 85 PRO A CA 1
ATOM 653 C C . PRO A 1 85 ? -5.388 -2.891 15.253 1.00 85.31 85 PRO A C 1
ATOM 655 O O . PRO A 1 85 ? -5.467 -3.349 16.385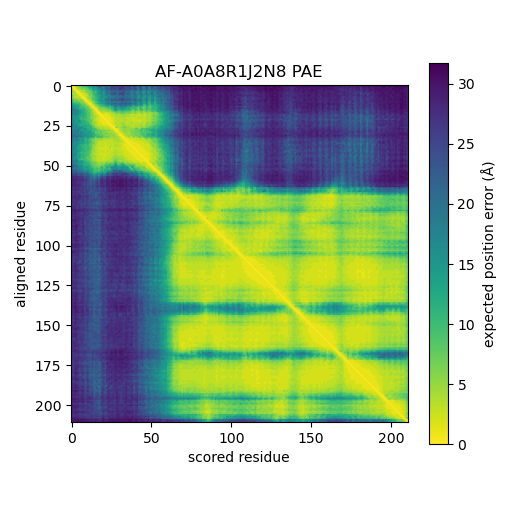 1.00 85.31 85 PRO A O 1
ATOM 658 N N . GLY A 1 86 ? -6.016 -1.762 14.911 1.00 83.88 86 GLY A N 1
ATOM 659 C CA . GLY A 1 86 ? -6.926 -1.019 15.793 1.00 83.88 86 GLY A CA 1
ATOM 660 C C . GLY A 1 86 ? -8.343 -1.599 15.896 1.00 83.88 86 GLY A C 1
ATOM 661 O O . GLY A 1 86 ? -9.275 -0.870 16.223 1.00 83.88 86 GLY A O 1
ATOM 662 N N . GLY A 1 87 ? -8.553 -2.869 15.534 1.00 83.38 87 GLY A N 1
ATOM 663 C CA . GLY A 1 87 ? -9.845 -3.563 15.621 1.00 83.38 87 GLY A CA 1
ATOM 664 C C . GLY A 1 87 ? -10.889 -3.135 14.582 1.00 83.38 87 GLY A C 1
ATOM 665 O O . GLY A 1 87 ? -12.034 -3.581 14.633 1.00 83.38 87 GLY A O 1
ATOM 666 N N . LYS A 1 88 ? -10.530 -2.266 13.628 1.00 86.69 88 LYS A N 1
ATOM 667 C CA . LYS A 1 88 ? -11.446 -1.812 12.574 1.00 86.69 88 LYS A CA 1
ATOM 668 C C . LYS A 1 88 ? -11.525 -2.830 11.447 1.00 86.69 88 LYS A C 1
ATOM 670 O O . LYS A 1 88 ? -10.517 -3.177 10.837 1.00 86.69 88 LYS A O 1
ATOM 675 N N . GLN A 1 89 ? -12.744 -3.250 11.132 1.00 89.69 89 GLN A N 1
ATOM 676 C CA . GLN A 1 89 ? -13.020 -4.098 9.981 1.00 89.69 89 GLN A CA 1
ATOM 677 C C . GLN A 1 89 ? -13.160 -3.250 8.720 1.00 89.69 89 GLN A C 1
ATOM 679 O O . GLN A 1 89 ? -13.899 -2.264 8.686 1.00 89.69 89 GLN A O 1
ATOM 684 N N . VAL A 1 90 ? -12.457 -3.646 7.667 1.00 89.75 90 VAL A N 1
ATOM 685 C CA . VAL A 1 90 ? -12.411 -2.923 6.403 1.00 89.75 90 VAL A CA 1
ATOM 686 C C . VAL A 1 90 ? -12.706 -3.873 5.261 1.00 89.75 90 VAL A C 1
ATOM 688 O O . VAL A 1 90 ? -12.220 -4.999 5.207 1.00 89.75 90 VAL A O 1
ATOM 691 N N . ARG A 1 91 ? -13.499 -3.380 4.314 1.00 90.56 91 ARG A N 1
ATOM 692 C CA . ARG A 1 91 ? -13.776 -4.047 3.050 1.00 90.56 91 ARG A CA 1
ATOM 693 C C . ARG A 1 91 ? -13.208 -3.193 1.919 1.00 90.56 91 ARG A C 1
ATOM 695 O O . ARG A 1 91 ? -13.621 -2.045 1.760 1.00 90.56 91 ARG A O 1
ATOM 702 N N . ILE A 1 92 ? -12.246 -3.708 1.159 1.00 91.06 92 ILE A N 1
ATOM 703 C CA . ILE A 1 92 ? -11.378 -2.879 0.306 1.00 91.06 92 ILE A CA 1
ATOM 704 C C . ILE A 1 92 ? -12.153 -2.258 -0.853 1.00 91.06 92 ILE A C 1
ATOM 706 O O . ILE A 1 92 ? -12.018 -1.066 -1.115 1.00 91.06 92 ILE A O 1
ATOM 710 N N . SER A 1 93 ? -13.033 -3.020 -1.502 1.00 89.12 93 SER A N 1
ATOM 711 C CA . SER A 1 93 ? -13.869 -2.509 -2.596 1.00 89.12 93 SER A CA 1
ATOM 712 C C . SER A 1 93 ? -14.811 -1.385 -2.151 1.00 89.12 93 SER A C 1
ATOM 714 O O . SER A 1 93 ? -15.135 -0.515 -2.953 1.00 89.12 93 SER A O 1
ATOM 716 N N . SER A 1 94 ? -15.207 -1.347 -0.870 1.00 89.75 94 SER A N 1
ATOM 717 C CA . SER A 1 94 ? -16.056 -0.281 -0.307 1.00 89.75 94 SER A CA 1
ATOM 718 C C . SER A 1 94 ? -15.330 1.056 -0.124 1.00 89.75 94 SER A C 1
ATOM 720 O O . SER A 1 94 ? -15.966 2.098 0.041 1.00 89.75 94 SER A O 1
ATOM 722 N N . LEU A 1 95 ? -13.995 1.036 -0.141 1.00 91.12 95 LEU A N 1
ATOM 723 C CA . LEU A 1 95 ? -13.166 2.237 -0.078 1.00 91.12 95 LEU A CA 1
ATOM 724 C C . LEU A 1 95 ? -12.992 2.874 -1.458 1.00 91.12 95 LEU A C 1
ATOM 726 O O . LEU A 1 95 ? -12.655 4.050 -1.555 1.00 91.12 95 LEU A O 1
ATOM 730 N N . ILE A 1 96 ? -13.238 2.112 -2.525 1.00 91.31 96 ILE A N 1
ATOM 731 C CA . ILE A 1 96 ? -13.025 2.555 -3.897 1.00 91.31 96 ILE A CA 1
ATOM 732 C C . ILE A 1 96 ? -14.225 3.383 -4.352 1.00 91.31 96 ILE A C 1
ATOM 734 O O . ILE A 1 96 ? -15.296 2.860 -4.663 1.00 91.31 96 ILE A O 1
ATOM 738 N N . LYS A 1 97 ? -14.035 4.702 -4.420 1.00 88.19 97 LYS A N 1
ATOM 739 C CA . LYS A 1 97 ? -15.036 5.622 -4.968 1.00 88.19 97 LYS A CA 1
ATOM 740 C C . LYS A 1 97 ? -14.919 5.674 -6.496 1.00 88.19 97 LYS A C 1
ATOM 742 O O . LYS A 1 97 ? -13.800 5.736 -7.012 1.00 88.19 97 LYS A O 1
ATOM 747 N N . PRO A 1 98 ? -16.037 5.759 -7.242 1.00 83.25 98 PRO A N 1
ATOM 748 C CA . PRO A 1 98 ? -16.001 5.892 -8.701 1.00 83.25 98 PRO A CA 1
ATOM 749 C C . PRO A 1 98 ? -15.140 7.067 -9.185 1.00 83.25 98 PRO A C 1
ATOM 751 O O . PRO A 1 98 ? -14.432 6.944 -10.182 1.00 83.25 98 PRO A O 1
ATOM 754 N N . SER A 1 99 ? -15.124 8.178 -8.440 1.00 86.25 99 SER A N 1
ATOM 755 C CA . SER A 1 99 ? -14.300 9.353 -8.749 1.00 86.25 99 SER A CA 1
ATOM 756 C C . SER A 1 99 ? -12.797 9.045 -8.786 1.00 86.25 99 SER A C 1
ATOM 758 O O . SER A 1 99 ? -12.090 9.590 -9.633 1.00 86.25 99 SER A O 1
ATOM 760 N N . MET A 1 100 ? -12.311 8.129 -7.942 1.00 88.62 100 MET A N 1
ATOM 761 C CA . MET A 1 100 ? -10.892 7.754 -7.867 1.00 88.62 100 MET A CA 1
ATOM 762 C C . MET A 1 100 ? -10.455 6.979 -9.107 1.00 88.62 100 MET A C 1
ATOM 764 O O . MET A 1 100 ? -9.389 7.244 -9.660 1.00 88.62 100 MET A O 1
ATOM 768 N N . THR A 1 101 ? -11.320 6.085 -9.600 1.00 87.38 101 THR A N 1
ATOM 769 C CA . THR A 1 101 ? -11.012 5.189 -10.727 1.00 87.38 101 THR A CA 1
ATOM 770 C C . THR A 1 101 ? -10.639 5.939 -12.006 1.00 87.38 101 THR A C 1
ATOM 772 O O . THR A 1 101 ? -9.784 5.479 -12.761 1.00 87.38 101 THR A O 1
ATOM 775 N N . SER A 1 102 ? -11.198 7.137 -12.215 1.00 85.62 102 SER A N 1
ATOM 776 C CA . SER A 1 102 ? -10.867 7.993 -13.361 1.00 85.62 102 SER A CA 1
ATOM 777 C C . SER A 1 102 ? -9.395 8.420 -13.371 1.00 85.62 102 SER A C 1
ATOM 779 O O . SER A 1 102 ? -8.764 8.484 -14.426 1.00 85.62 102 SER A O 1
ATOM 781 N N . SER A 1 103 ? -8.815 8.640 -12.189 1.00 87.19 103 SER A N 1
ATOM 782 C CA . SER A 1 103 ? -7.425 9.063 -12.027 1.00 87.19 103 SER A CA 1
ATOM 783 C C . SER A 1 103 ? -6.423 7.928 -12.259 1.00 87.19 103 SER A C 1
ATOM 785 O O . SER A 1 103 ? -5.230 8.186 -12.429 1.00 87.19 103 SER A O 1
ATOM 787 N N . TRP A 1 104 ? -6.874 6.674 -12.293 1.00 89.75 104 TRP A N 1
ATOM 788 C CA . TRP A 1 104 ? -6.003 5.507 -12.438 1.00 89.75 104 TRP A CA 1
ATOM 789 C C . TRP A 1 104 ? -5.742 5.143 -13.901 1.00 89.75 104 TRP A C 1
ATOM 791 O O . TRP A 1 104 ? -4.771 4.449 -14.188 1.00 89.75 104 TRP A O 1
ATOM 801 N N . ILE A 1 105 ? -6.566 5.641 -14.823 1.00 84.75 105 ILE A N 1
ATOM 802 C CA . ILE A 1 105 ? -6.536 5.299 -16.249 1.00 84.75 105 ILE A CA 1
ATOM 803 C C . ILE A 1 105 ? -5.374 6.011 -16.965 1.00 84.75 105 ILE A C 1
ATOM 805 O O . ILE A 1 105 ? -4.927 7.093 -16.567 1.00 84.75 105 ILE A O 1
ATOM 809 N N . GLY A 1 106 ? -4.865 5.395 -18.038 1.00 80.19 106 GLY A N 1
ATOM 810 C CA . GLY A 1 106 ? -3.880 5.998 -18.950 1.00 80.19 106 GLY A CA 1
ATOM 811 C C . GLY A 1 106 ? -2.444 6.000 -18.423 1.00 80.19 106 GLY A C 1
ATOM 812 O O . GLY A 1 106 ? -1.542 6.541 -19.061 1.00 80.19 106 GLY A O 1
ATOM 813 N N . LYS A 1 107 ? -2.214 5.389 -17.258 1.00 84.88 107 LYS A N 1
ATOM 814 C CA . LYS A 1 107 ? -0.886 5.160 -16.682 1.00 84.88 107 LYS A CA 1
ATOM 815 C C . LYS A 1 107 ? -0.488 3.699 -16.861 1.00 84.88 107 LYS A C 1
ATOM 817 O O . LYS A 1 107 ? -1.328 2.850 -17.155 1.00 84.88 107 LYS A O 1
ATOM 822 N N . THR A 1 108 ? 0.793 3.401 -16.679 1.00 87.25 108 THR A N 1
ATOM 823 C CA . THR A 1 108 ? 1.271 2.014 -16.640 1.00 87.25 108 THR A CA 1
ATOM 824 C C . THR A 1 108 ? 0.613 1.268 -15.485 1.00 87.25 108 THR A C 1
ATOM 826 O O . THR A 1 108 ? 0.365 1.872 -14.439 1.00 87.25 108 THR A O 1
ATOM 829 N N . ILE A 1 109 ? 0.368 -0.034 -15.648 1.00 85.50 109 ILE A N 1
ATOM 830 C CA . ILE A 1 109 ? -0.288 -0.851 -14.617 1.00 85.50 109 ILE A CA 1
ATOM 831 C C . ILE A 1 109 ? 0.369 -0.710 -13.232 1.00 85.50 109 ILE A C 1
ATOM 833 O O . ILE A 1 109 ? -0.321 -0.518 -12.233 1.00 85.50 109 ILE A O 1
ATOM 837 N N . GLU A 1 110 ? 1.704 -0.657 -13.188 1.00 86.69 110 GLU A N 1
ATOM 838 C CA . GLU A 1 110 ? 2.464 -0.427 -11.956 1.00 86.69 110 GLU A CA 1
ATOM 839 C C . GLU A 1 110 ? 2.116 0.908 -11.286 1.00 86.69 110 GLU A C 1
ATOM 841 O O . GLU A 1 110 ? 1.861 0.963 -10.083 1.00 86.69 110 GLU A O 1
ATOM 846 N N . LYS A 1 111 ? 2.067 1.999 -12.058 1.00 88.38 111 LYS A N 1
ATOM 847 C CA . LYS A 1 111 ? 1.737 3.325 -11.522 1.00 88.38 111 LYS A CA 1
ATOM 848 C C . LYS A 1 111 ? 0.283 3.398 -11.068 1.00 88.38 111 LYS A C 1
ATOM 850 O O . LYS A 1 111 ? 0.009 4.026 -10.049 1.00 88.38 111 LYS A O 1
ATOM 855 N N . SER A 1 112 ? -0.633 2.774 -11.802 1.00 90.44 112 SER A N 1
ATOM 856 C CA . SER A 1 112 ? -2.056 2.742 -11.451 1.00 90.44 112 SER A CA 1
ATOM 857 C C . SER A 1 112 ? -2.304 1.966 -10.165 1.00 90.44 112 SER A C 1
ATOM 859 O O . SER A 1 112 ? -3.078 2.411 -9.321 1.00 90.44 112 SER A O 1
ATOM 861 N N . ILE A 1 113 ? -1.585 0.865 -9.956 1.00 91.12 113 ILE A N 1
ATOM 862 C CA . ILE A 1 113 ? -1.623 0.102 -8.706 1.00 91.12 113 ILE A CA 1
ATOM 863 C C . ILE A 1 113 ? -1.024 0.902 -7.548 1.00 91.12 113 ILE A C 1
ATOM 865 O O . ILE A 1 113 ? -1.609 0.945 -6.468 1.00 91.12 113 ILE A O 1
ATOM 869 N N . GLY A 1 114 ? 0.089 1.605 -7.766 1.00 92.00 114 GLY A N 1
ATOM 870 C CA . GLY A 1 114 ? 0.658 2.490 -6.749 1.00 92.00 114 GLY A CA 1
ATOM 871 C C . GLY A 1 114 ? -0.296 3.618 -6.334 1.00 92.00 114 GLY A C 1
ATOM 872 O O . GLY A 1 114 ? -0.478 3.860 -5.143 1.00 92.00 114 GLY A O 1
ATOM 873 N N . LEU A 1 115 ? -0.935 4.282 -7.302 1.00 92.81 115 LEU A N 1
ATOM 874 C CA . LEU A 1 115 ? -1.894 5.362 -7.040 1.00 92.81 115 LEU A CA 1
ATOM 875 C C . LEU A 1 115 ? -3.165 4.857 -6.361 1.00 92.81 115 LEU A C 1
ATOM 877 O O . LEU A 1 115 ? -3.538 5.395 -5.327 1.00 92.81 115 LEU A O 1
ATOM 881 N N . SER A 1 116 ? -3.778 3.795 -6.887 1.00 93.19 116 SER A N 1
ATOM 882 C CA . SER A 1 116 ? -4.965 3.187 -6.271 1.00 93.19 116 SER A CA 1
ATOM 883 C C . SER A 1 116 ? -4.690 2.702 -4.849 1.00 93.19 116 SER A C 1
ATOM 885 O O . SER A 1 116 ? -5.523 2.897 -3.971 1.00 93.19 116 SER A O 1
ATOM 887 N N . THR A 1 117 ? -3.499 2.156 -4.582 1.00 94.56 117 THR A N 1
ATOM 888 C CA . THR A 1 117 ? -3.075 1.817 -3.217 1.00 94.56 117 THR A CA 1
ATOM 889 C C . THR A 1 117 ? -3.077 3.059 -2.326 1.00 94.56 117 THR A C 1
ATOM 891 O O . THR A 1 117 ? -3.706 3.044 -1.276 1.00 94.56 117 THR A O 1
ATOM 894 N N . ILE A 1 118 ? -2.416 4.147 -2.736 1.00 94.69 118 ILE A N 1
ATOM 895 C CA . ILE A 1 118 ? -2.350 5.398 -1.956 1.00 94.69 118 ILE A CA 1
ATOM 896 C C . ILE A 1 118 ? -3.748 5.961 -1.683 1.00 94.69 118 ILE A C 1
ATOM 898 O O . ILE A 1 118 ? -4.050 6.339 -0.553 1.00 94.69 118 ILE A O 1
ATOM 902 N N . ASP A 1 119 ? -4.592 5.978 -2.706 1.00 94.69 119 ASP A N 1
ATOM 903 C CA . ASP A 1 119 ? -5.977 6.427 -2.646 1.00 94.69 119 ASP A CA 1
ATOM 904 C C . ASP A 1 119 ? -6.781 5.615 -1.621 1.00 94.69 119 ASP A C 1
ATOM 906 O O . ASP A 1 119 ? -7.394 6.182 -0.716 1.00 94.69 119 ASP A O 1
ATOM 910 N N . ILE A 1 120 ? -6.713 4.284 -1.683 1.00 94.38 120 ILE A N 1
ATOM 911 C CA . ILE A 1 120 ? -7.376 3.395 -0.720 1.00 94.38 120 ILE A CA 1
ATOM 912 C C . ILE A 1 120 ? -6.847 3.632 0.702 1.00 94.38 120 ILE A C 1
ATOM 914 O O . ILE A 1 120 ? -7.637 3.745 1.637 1.00 94.38 120 ILE A O 1
ATOM 918 N N . LEU A 1 121 ? -5.528 3.755 0.886 1.00 94.06 121 LEU A N 1
ATOM 919 C CA . LEU A 1 121 ? -4.946 4.040 2.202 1.00 94.06 121 LEU A CA 1
ATOM 920 C C . LEU A 1 121 ? -5.378 5.407 2.742 1.00 94.06 121 LEU A C 1
ATOM 922 O O . LEU A 1 121 ? -5.571 5.546 3.946 1.00 94.06 121 LEU A O 1
ATOM 926 N N . SER A 1 122 ? -5.563 6.403 1.873 1.00 93.25 122 SER A N 1
ATOM 927 C CA . SER A 1 122 ? -6.067 7.714 2.282 1.00 93.25 122 SER A CA 1
ATOM 928 C C . SER A 1 122 ? -7.497 7.632 2.827 1.00 93.25 122 SER A C 1
ATOM 930 O O . SER A 1 122 ? -7.802 8.257 3.839 1.00 93.25 122 SER A O 1
ATOM 932 N N . GLU A 1 123 ? -8.349 6.789 2.237 1.00 93.62 123 GLU A N 1
ATOM 933 C CA . GLU A 1 123 ? -9.704 6.544 2.742 1.00 93.62 123 GLU A CA 1
ATOM 934 C C . GLU A 1 123 ? -9.702 5.796 4.076 1.00 93.62 123 GLU A C 1
ATOM 936 O O . GLU A 1 123 ? -10.543 6.078 4.929 1.00 93.62 123 GLU A O 1
ATOM 941 N N . ILE A 1 124 ? -8.761 4.868 4.280 1.00 92.31 124 ILE A N 1
ATOM 942 C CA . ILE A 1 124 ? -8.584 4.192 5.574 1.00 92.31 124 ILE A CA 1
ATOM 943 C C . ILE A 1 124 ? -8.141 5.200 6.626 1.00 92.31 124 ILE A C 1
ATOM 945 O O . ILE A 1 124 ? -8.745 5.265 7.689 1.00 92.31 124 ILE A O 1
ATOM 949 N N . ARG A 1 125 ? -7.142 6.026 6.309 1.00 91.00 125 ARG A N 1
ATOM 950 C CA . ARG A 1 125 ? -6.618 7.059 7.206 1.00 91.00 125 ARG A CA 1
ATOM 951 C C . ARG A 1 125 ? -7.705 8.017 7.699 1.00 91.00 125 ARG A C 1
ATOM 953 O O . ARG A 1 125 ? -7.718 8.376 8.865 1.00 91.00 125 ARG A O 1
ATOM 960 N N . LEU A 1 126 ? -8.650 8.400 6.838 1.00 90.31 126 LEU A N 1
ATOM 961 C CA . LEU A 1 126 ? -9.778 9.255 7.234 1.00 90.31 126 LEU A CA 1
ATOM 962 C C . LEU A 1 126 ? -10.746 8.579 8.220 1.00 90.31 126 LEU A C 1
ATOM 964 O O . LEU A 1 126 ? -11.486 9.266 8.918 1.00 90.31 126 LEU A O 1
ATOM 968 N N . ARG A 1 127 ? -10.785 7.244 8.246 1.00 89.56 127 ARG A N 1
ATOM 969 C CA . ARG A 1 127 ? -11.693 6.445 9.086 1.00 89.56 127 ARG A CA 1
ATOM 970 C C . ARG A 1 127 ? -10.988 5.862 10.307 1.00 89.56 127 ARG A C 1
ATOM 972 O O . ARG A 1 127 ? -11.657 5.414 11.240 1.00 89.56 127 ARG A O 1
ATOM 979 N N . ASP A 1 128 ? -9.660 5.840 10.301 1.00 89.88 128 ASP A N 1
ATOM 980 C CA . ASP A 1 128 ? -8.831 5.241 11.331 1.00 89.88 128 ASP A CA 1
ATOM 981 C C . ASP A 1 128 ? -7.756 6.189 11.862 1.00 89.88 128 ASP A C 1
ATOM 983 O O . ASP A 1 128 ? -6.701 6.369 11.265 1.00 89.88 128 ASP A O 1
ATOM 987 N N . GLU A 1 129 ? -8.045 6.747 13.035 1.00 88.12 129 GLU A N 1
ATOM 988 C CA . GLU A 1 129 ? -7.193 7.651 13.811 1.00 88.12 129 GLU A CA 1
ATOM 989 C C . GLU A 1 129 ? -5.854 7.043 14.261 1.00 88.12 129 GLU A C 1
ATOM 991 O O . GLU A 1 129 ? -4.931 7.785 14.584 1.00 88.12 129 GLU A O 1
ATOM 996 N N . PHE A 1 130 ? -5.713 5.713 14.248 1.00 89.69 130 PHE A N 1
ATOM 997 C CA . PHE A 1 130 ? -4.455 5.037 14.583 1.00 89.69 130 PHE A CA 1
ATOM 998 C C . PHE A 1 130 ? -3.661 4.583 13.354 1.00 89.69 130 PHE A C 1
ATOM 1000 O O . PHE A 1 130 ? -2.608 3.954 13.494 1.00 89.69 130 PHE A O 1
ATOM 1007 N N . PHE A 1 131 ? -4.133 4.888 12.142 1.00 89.81 131 PHE A N 1
ATOM 1008 C CA . PHE A 1 131 ? -3.558 4.361 10.907 1.00 89.81 131 PHE A CA 1
ATOM 1009 C C . PHE A 1 131 ? -2.071 4.713 10.732 1.00 89.81 131 PHE A C 1
ATOM 1011 O O . PHE A 1 131 ? -1.287 3.900 10.237 1.00 89.81 131 PHE A O 1
ATOM 1018 N N . GLU A 1 132 ? -1.636 5.893 11.179 1.00 89.50 132 GLU A N 1
ATOM 1019 C CA . GLU A 1 132 ? -0.236 6.325 11.110 1.00 89.50 132 GLU A CA 1
ATOM 1020 C C . GLU A 1 132 ? 0.715 5.491 11.982 1.00 89.50 132 GLU A C 1
ATOM 1022 O O . GLU A 1 132 ? 1.931 5.472 11.735 1.00 89.50 132 GLU A O 1
ATOM 1027 N N . LEU A 1 133 ? 0.188 4.765 12.971 1.00 89.81 133 LEU A N 1
ATOM 1028 C CA . LEU A 1 133 ? 0.966 3.858 13.812 1.00 89.81 133 LEU A CA 1
ATOM 1029 C C . LEU A 1 133 ? 1.218 2.516 13.143 1.00 89.81 133 LEU A C 1
ATOM 1031 O O . LEU A 1 133 ? 2.082 1.787 13.604 1.00 89.81 133 LEU A O 1
ATOM 1035 N N . TYR A 1 134 ? 0.532 2.169 12.060 1.00 90.31 134 TYR A N 1
ATOM 1036 C CA . TYR A 1 134 ? 0.658 0.838 11.480 1.00 90.31 134 TYR A CA 1
ATOM 1037 C C . TYR A 1 134 ? 2.015 0.590 10.814 1.00 90.31 134 TYR A C 1
ATOM 1039 O O . TYR A 1 134 ? 2.694 1.490 10.314 1.00 90.31 134 TYR A O 1
ATOM 1047 N N . ALA A 1 135 ? 2.439 -0.671 10.808 1.00 88.25 135 ALA A N 1
ATOM 1048 C CA . ALA A 1 135 ? 3.672 -1.120 10.186 1.00 88.25 135 ALA A CA 1
ATOM 1049 C C . ALA A 1 135 ? 3.398 -2.174 9.114 1.00 88.25 135 ALA A C 1
ATOM 1051 O O . ALA A 1 135 ? 2.739 -3.182 9.357 1.00 88.25 135 ALA A O 1
ATOM 1052 N N . PHE A 1 136 ? 4.010 -1.972 7.945 1.00 86.75 136 PHE A N 1
ATOM 1053 C CA . PHE A 1 136 ? 4.042 -2.927 6.834 1.00 86.75 136 PHE A CA 1
ATOM 1054 C C . PHE A 1 136 ? 5.463 -3.493 6.676 1.00 86.75 136 PHE A C 1
ATOM 1056 O O . PHE A 1 136 ? 6.229 -3.016 5.824 1.00 86.75 136 PHE A O 1
ATOM 1063 N N . PRO A 1 137 ? 5.891 -4.442 7.527 1.00 75.25 137 PRO A N 1
ATOM 1064 C CA . PRO A 1 137 ? 7.250 -4.965 7.482 1.00 75.25 137 PRO A CA 1
ATOM 1065 C C . PRO A 1 137 ? 7.470 -5.913 6.285 1.00 75.25 137 PRO A C 1
ATOM 1067 O O . PRO A 1 137 ? 6.600 -6.706 5.936 1.00 75.25 137 PRO A O 1
ATOM 1070 N N . ASP A 1 138 ? 8.661 -5.860 5.672 1.00 69.00 138 ASP A N 1
ATOM 1071 C CA . ASP A 1 138 ? 9.094 -6.838 4.645 1.00 69.00 138 ASP A CA 1
ATOM 1072 C C . ASP A 1 138 ? 9.543 -8.173 5.258 1.00 69.00 138 ASP A C 1
ATOM 1074 O O . ASP A 1 138 ? 9.698 -9.165 4.555 1.00 69.00 138 ASP A O 1
ATOM 1078 N N . SER A 1 139 ? 9.813 -8.192 6.564 1.00 66.56 139 SER A N 1
ATOM 1079 C CA . SER A 1 139 ? 10.410 -9.325 7.274 1.00 66.56 139 SER A CA 1
ATOM 1080 C C . SER A 1 139 ? 9.905 -9.396 8.711 1.00 66.56 139 SER A C 1
ATOM 1082 O O . SER A 1 139 ? 9.365 -8.427 9.236 1.00 66.56 139 SER A O 1
ATOM 1084 N N . ASN A 1 140 ? 10.172 -10.502 9.402 1.00 64.88 140 ASN A N 1
ATOM 1085 C CA . ASN A 1 140 ? 9.809 -10.681 10.813 1.00 64.88 140 ASN A CA 1
ATOM 1086 C C . ASN A 1 140 ? 10.640 -9.836 11.797 1.00 64.88 140 ASN A C 1
ATOM 1088 O O . ASN A 1 140 ? 10.639 -10.117 12.993 1.00 64.88 140 ASN A O 1
ATOM 1092 N N . ARG A 1 141 ? 11.337 -8.790 11.335 1.00 65.50 141 ARG A N 1
ATOM 1093 C CA . ARG A 1 141 ? 12.065 -7.879 12.224 1.00 65.50 141 ARG A CA 1
ATOM 1094 C C . ARG A 1 141 ? 11.122 -7.269 13.261 1.00 65.50 141 ARG A C 1
ATOM 1096 O O . ARG A 1 141 ? 9.927 -7.064 13.013 1.00 65.50 141 ARG A O 1
ATOM 1103 N N . HIS A 1 142 ? 11.674 -7.009 14.440 1.00 68.19 142 HIS A N 1
ATOM 1104 C CA . HIS A 1 142 ? 10.952 -6.326 15.500 1.00 68.19 142 HIS A CA 1
ATOM 1105 C C . HIS A 1 142 ? 10.605 -4.908 15.033 1.00 68.19 142 HIS A C 1
ATOM 1107 O O . HIS A 1 142 ? 11.450 -4.213 14.467 1.00 68.19 142 HIS A O 1
ATOM 1113 N N . THR A 1 143 ? 9.358 -4.495 15.233 1.00 75.56 143 THR A N 1
ATOM 1114 C CA . THR A 1 143 ? 8.881 -3.143 14.931 1.00 75.56 143 THR A CA 1
ATOM 1115 C C . THR A 1 143 ? 8.316 -2.553 16.212 1.00 75.56 143 THR A C 1
ATOM 1117 O O . THR A 1 143 ? 7.673 -3.266 16.970 1.00 75.56 143 THR A O 1
ATOM 1120 N N . LEU A 1 144 ? 8.550 -1.262 16.452 1.00 80.38 144 LEU A N 1
ATOM 1121 C CA . LEU A 1 144 ? 7.963 -0.521 17.584 1.00 80.38 144 LEU A CA 1
ATOM 1122 C C . LEU A 1 144 ? 6.447 -0.304 17.435 1.00 80.38 144 LEU A C 1
ATOM 1124 O O . LEU A 1 144 ? 5.785 0.177 18.341 1.00 80.38 144 LEU A O 1
ATOM 1128 N N . TYR A 1 145 ? 5.924 -0.630 16.261 1.00 86.81 145 TYR A N 1
ATOM 1129 C CA . TYR A 1 145 ? 4.613 -0.255 15.769 1.00 86.81 145 TYR A CA 1
ATOM 1130 C C . TYR A 1 145 ? 3.762 -1.502 15.491 1.00 86.81 145 TYR A C 1
ATOM 1132 O O . TYR A 1 145 ? 4.335 -2.507 15.032 1.00 86.81 145 TYR A O 1
ATOM 1140 N N . PRO A 1 146 ? 2.429 -1.428 15.687 1.00 88.00 146 PRO A N 1
ATOM 1141 C CA . PRO A 1 146 ? 1.491 -2.502 15.369 1.00 88.00 146 PRO A CA 1
ATOM 1142 C C . PRO A 1 146 ? 1.647 -2.993 13.930 1.00 88.00 146 PRO A C 1
ATOM 1144 O O . PRO A 1 146 ? 1.608 -2.210 12.977 1.00 88.00 146 PRO A O 1
ATOM 1147 N N . LYS A 1 147 ? 1.836 -4.301 13.751 1.00 89.75 147 LYS A N 1
ATOM 1148 C CA . LYS A 1 147 ? 2.014 -4.899 12.424 1.00 89.75 147 LYS A CA 1
ATOM 1149 C C . LYS A 1 147 ? 0.658 -5.118 11.772 1.00 89.75 147 LYS A C 1
ATOM 1151 O O . LYS A 1 147 ? -0.212 -5.743 12.364 1.00 89.75 147 LYS A O 1
ATOM 1156 N N . VAL A 1 148 ? 0.512 -4.660 10.534 1.00 89.31 148 VAL A N 1
ATOM 1157 C CA . VAL A 1 148 ? -0.644 -5.017 9.709 1.00 89.31 148 VAL A CA 1
ATOM 1158 C C . VAL A 1 148 ? -0.515 -6.474 9.294 1.00 89.31 148 VAL A C 1
ATOM 1160 O O . VAL A 1 148 ? 0.554 -6.911 8.852 1.00 89.31 148 VAL A O 1
ATOM 1163 N N . GLU A 1 149 ? -1.602 -7.225 9.429 1.00 86.94 149 GLU A N 1
ATOM 1164 C CA . GLU A 1 149 ? -1.628 -8.629 9.051 1.00 86.94 149 GLU A CA 1
ATOM 1165 C C . GLU A 1 149 ? -1.389 -8.828 7.551 1.00 86.94 149 GLU A C 1
ATOM 1167 O O . GLU A 1 149 ? -1.788 -8.019 6.708 1.00 86.94 149 GLU A O 1
ATOM 1172 N N . ALA A 1 150 ? -0.772 -9.960 7.200 1.00 86.88 150 ALA A N 1
ATOM 1173 C CA . ALA A 1 150 ? -0.560 -10.329 5.802 1.00 86.88 150 ALA A CA 1
ATOM 1174 C C . ALA A 1 150 ? -1.885 -10.413 5.026 1.00 86.88 150 ALA A C 1
ATOM 1176 O O . ALA A 1 150 ? -1.938 -9.986 3.875 1.00 86.88 150 ALA A O 1
ATOM 1177 N N . GLN A 1 151 ? -2.960 -10.851 5.693 1.00 89.06 151 GLN A N 1
ATOM 1178 C CA . GLN A 1 151 ? -4.292 -10.992 5.105 1.00 89.06 151 GLN A CA 1
ATOM 1179 C C . GLN A 1 151 ? -4.819 -9.684 4.507 1.00 89.06 151 GLN A C 1
ATOM 1181 O O . GLN A 1 151 ? -5.405 -9.703 3.427 1.00 89.06 151 GLN A O 1
ATOM 1186 N N . PHE A 1 152 ? -4.572 -8.543 5.163 1.00 91.12 152 PHE A N 1
ATOM 1187 C CA . PHE A 1 152 ? -4.962 -7.235 4.637 1.00 91.12 152 PHE A CA 1
ATOM 1188 C C . PHE A 1 152 ? -4.251 -6.934 3.312 1.00 91.12 152 PHE A C 1
ATOM 1190 O O . PHE A 1 152 ? -4.877 -6.516 2.338 1.00 91.12 152 PHE A O 1
ATOM 1197 N N . VAL A 1 153 ? -2.936 -7.164 3.262 1.00 90.75 153 VAL A N 1
ATOM 1198 C CA . VAL A 1 153 ? -2.136 -6.894 2.062 1.00 90.75 153 VAL A CA 1
ATOM 1199 C C . VAL A 1 153 ? -2.527 -7.839 0.930 1.00 90.75 153 VAL A C 1
ATOM 1201 O O . VAL A 1 153 ? -2.639 -7.403 -0.213 1.00 90.75 153 VAL A O 1
ATOM 1204 N N . ASP A 1 154 ? -2.767 -9.111 1.239 1.00 90.19 154 ASP A N 1
ATOM 1205 C CA . ASP A 1 154 ? -3.172 -10.108 0.252 1.00 90.19 154 ASP A CA 1
ATOM 1206 C C . ASP A 1 154 ? -4.572 -9.808 -0.301 1.00 90.19 154 ASP A C 1
ATOM 1208 O O . ASP A 1 154 ? -4.787 -9.893 -1.510 1.00 90.19 154 ASP A O 1
ATOM 1212 N N . ALA A 1 155 ? -5.509 -9.370 0.548 1.00 91.06 155 ALA A N 1
ATOM 1213 C CA . ALA A 1 155 ? -6.824 -8.907 0.110 1.00 91.06 155 ALA A CA 1
ATOM 1214 C C . ALA A 1 155 ? -6.715 -7.674 -0.801 1.00 91.06 155 ALA A C 1
ATOM 1216 O O . ALA A 1 155 ? -7.386 -7.607 -1.832 1.00 91.06 155 ALA A O 1
ATOM 1217 N N . LEU A 1 156 ? -5.839 -6.721 -0.463 1.00 92.38 156 LEU A N 1
ATOM 1218 C CA . LEU A 1 156 ? -5.603 -5.526 -1.275 1.00 92.38 156 LEU A CA 1
ATOM 1219 C C . LEU A 1 156 ? -5.002 -5.887 -2.632 1.00 92.38 156 LEU A C 1
ATOM 1221 O O . LEU A 1 156 ? -5.483 -5.420 -3.663 1.00 92.38 156 LEU A O 1
ATOM 1225 N N . ALA A 1 157 ? -3.996 -6.761 -2.638 1.00 91.44 157 ALA A N 1
ATOM 1226 C CA . ALA A 1 157 ? -3.378 -7.263 -3.855 1.00 91.44 157 ALA A CA 1
ATOM 1227 C C . ALA A 1 157 ? -4.396 -7.979 -4.742 1.00 91.44 157 ALA A C 1
ATOM 1229 O O . ALA A 1 157 ? -4.479 -7.673 -5.928 1.00 91.44 157 ALA A O 1
ATOM 1230 N N . MET A 1 158 ? -5.216 -8.864 -4.172 1.00 90.69 158 MET A N 1
ATOM 1231 C CA . MET A 1 158 ? -6.238 -9.592 -4.921 1.00 90.69 158 MET A CA 1
ATOM 1232 C C . MET A 1 158 ? -7.292 -8.650 -5.516 1.00 90.69 158 MET A C 1
ATOM 1234 O O . MET A 1 158 ? -7.632 -8.768 -6.691 1.00 90.69 158 MET A O 1
ATOM 1238 N N . CYS A 1 159 ? -7.762 -7.678 -4.729 1.00 91.75 159 CYS A N 1
ATOM 1239 C CA . CYS A 1 159 ? -8.732 -6.673 -5.160 1.00 91.75 159 CYS A CA 1
ATOM 1240 C C . CYS A 1 159 ? -8.208 -5.853 -6.349 1.00 91.75 159 CYS A C 1
ATOM 1242 O O . CYS A 1 159 ? -8.907 -5.691 -7.349 1.00 91.75 159 CYS A O 1
ATOM 1244 N N . LEU A 1 160 ? -6.953 -5.391 -6.282 1.00 91.12 160 LEU A N 1
ATOM 1245 C CA . LEU A 1 160 ? -6.330 -4.637 -7.371 1.00 91.12 160 LEU A CA 1
ATOM 1246 C C . LEU A 1 160 ? -6.013 -5.517 -8.586 1.00 91.12 160 LEU A C 1
ATOM 1248 O O . LEU A 1 160 ? -6.206 -5.079 -9.717 1.00 91.12 160 LEU A O 1
ATOM 1252 N N . HIS A 1 161 ? -5.577 -6.758 -8.368 1.00 89.94 161 HIS A N 1
ATOM 1253 C CA . HIS A 1 161 ? -5.301 -7.720 -9.433 1.00 89.94 161 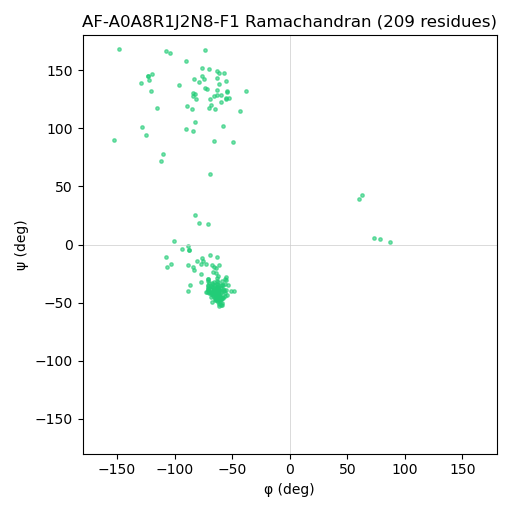HIS A CA 1
ATOM 1254 C C . HIS A 1 161 ? -6.548 -7.993 -10.281 1.00 89.94 161 HIS A C 1
ATOM 1256 O O . HIS A 1 161 ? -6.514 -7.850 -11.502 1.00 89.94 161 HIS A O 1
ATOM 1262 N N . VAL A 1 162 ? -7.666 -8.330 -9.629 1.00 89.94 162 VAL A N 1
ATOM 1263 C CA . VAL A 1 162 ? -8.949 -8.585 -10.300 1.00 89.94 162 VAL A CA 1
ATOM 1264 C C . VAL A 1 162 ? -9.521 -7.302 -10.886 1.00 89.94 162 VAL A C 1
ATOM 1266 O O . VAL A 1 162 ? -9.936 -7.293 -12.041 1.00 89.94 162 VAL A O 1
ATOM 1269 N N . GLY A 1 163 ? -9.510 -6.206 -10.124 1.00 89.12 163 GLY A N 1
ATOM 1270 C CA . GLY A 1 163 ? -10.095 -4.941 -10.555 1.00 89.12 163 GLY A CA 1
ATOM 1271 C C . GLY A 1 163 ? -9.415 -4.343 -11.786 1.00 89.12 163 GLY A C 1
ATOM 1272 O O . GLY A 1 163 ? -10.099 -3.807 -12.652 1.00 89.12 163 GLY A O 1
ATOM 1273 N N . PHE A 1 164 ? -8.093 -4.471 -11.924 1.00 88.88 164 PHE A N 1
ATOM 1274 C CA . PHE A 1 164 ? -7.384 -4.046 -13.137 1.00 88.88 164 PHE A CA 1
ATOM 1275 C C . PHE A 1 164 ? -7.313 -5.120 -14.232 1.00 88.88 164 PHE A C 1
ATOM 1277 O O . PHE A 1 164 ? -6.804 -4.832 -15.317 1.00 88.88 164 PHE A O 1
ATOM 1284 N N . GLY A 1 165 ? -7.794 -6.341 -13.973 1.00 86.50 165 GLY A N 1
ATOM 1285 C CA . GLY A 1 165 ? -7.675 -7.459 -14.909 1.00 86.50 165 GLY A CA 1
ATOM 1286 C C . GLY A 1 165 ? -6.219 -7.807 -15.225 1.00 86.50 165 GLY A C 1
ATOM 1287 O O . GLY A 1 165 ? -5.884 -8.073 -16.380 1.00 86.50 165 GLY A O 1
ATOM 1288 N N . VAL A 1 166 ? -5.341 -7.746 -14.218 1.00 83.94 166 VAL A N 1
ATOM 1289 C CA . VAL A 1 166 ? -3.917 -8.063 -14.382 1.00 83.94 166 VAL A CA 1
ATOM 1290 C C . VAL A 1 166 ? -3.787 -9.530 -14.775 1.00 83.94 166 VAL A C 1
ATOM 1292 O O . VAL A 1 166 ? -4.360 -10.408 -14.135 1.00 83.94 166 VAL A O 1
ATOM 1295 N N . LYS A 1 167 ? -3.053 -9.799 -15.855 1.00 78.50 167 LYS A N 1
ATOM 1296 C CA . LYS A 1 167 ? -2.743 -11.169 -16.269 1.00 78.50 167 LYS A CA 1
ATOM 1297 C C . LYS A 1 167 ? -1.611 -11.717 -15.407 1.00 78.50 167 LYS A C 1
ATOM 1299 O O . LYS A 1 167 ? -0.618 -11.015 -15.197 1.00 78.50 167 LYS A O 1
ATOM 1304 N N . ASP A 1 168 ? -1.720 -12.984 -15.016 1.00 71.38 168 ASP A N 1
ATOM 1305 C CA . ASP A 1 168 ? -0.707 -13.676 -14.206 1.00 71.38 168 ASP A CA 1
ATOM 1306 C C . ASP A 1 168 ? 0.696 -13.633 -14.847 1.00 71.38 168 ASP A C 1
ATOM 1308 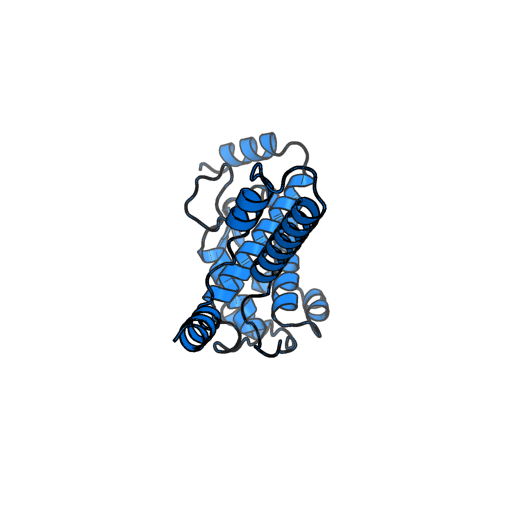O O . ASP A 1 168 ? 1.702 -13.546 -14.143 1.00 71.38 168 ASP A O 1
ATOM 1312 N N . ASP A 1 169 ? 0.765 -13.595 -16.183 1.00 68.38 169 ASP A N 1
ATOM 1313 C CA . ASP A 1 169 ? 2.016 -13.508 -16.950 1.00 68.38 169 ASP A CA 1
ATOM 1314 C C . ASP A 1 169 ? 2.707 -12.136 -16.852 1.00 68.38 169 ASP A C 1
ATOM 1316 O O . ASP A 1 169 ? 3.929 -12.036 -16.972 1.00 68.38 169 ASP A O 1
ATOM 1320 N N . ALA A 1 170 ? 1.932 -11.062 -16.673 1.00 61.03 170 ALA A N 1
ATOM 1321 C CA . ALA A 1 170 ? 2.439 -9.691 -16.654 1.00 61.03 170 ALA A CA 1
ATOM 1322 C C . ALA A 1 170 ? 2.876 -9.274 -15.246 1.00 61.03 170 ALA A C 1
ATOM 1324 O O . ALA A 1 170 ? 3.902 -8.608 -15.077 1.00 61.03 170 ALA A O 1
ATOM 1325 N N . TRP A 1 171 ? 2.104 -9.671 -14.231 1.00 69.69 171 TRP A N 1
ATOM 1326 C CA . TRP A 1 171 ? 2.400 -9.359 -12.839 1.00 69.69 171 TRP A CA 1
ATOM 1327 C C . TRP A 1 171 ? 1.831 -10.417 -11.895 1.00 69.69 171 TRP A C 1
ATOM 1329 O O . TRP A 1 171 ? 0.721 -10.296 -11.385 1.00 69.69 171 TRP A O 1
ATOM 1339 N N . ALA A 1 172 ? 2.643 -11.439 -11.621 1.00 75.75 172 ALA A N 1
ATOM 1340 C CA . ALA A 1 172 ? 2.298 -12.469 -10.654 1.00 75.75 172 ALA A CA 1
ATOM 1341 C C . ALA A 1 172 ? 1.956 -11.856 -9.283 1.00 75.75 172 ALA A C 1
ATOM 1343 O O . ALA A 1 172 ? 2.640 -10.944 -8.797 1.00 75.75 172 ALA A O 1
ATOM 1344 N N . LEU A 1 173 ? 0.936 -12.412 -8.625 1.00 79.69 173 LEU A N 1
ATOM 1345 C CA . LEU A 1 173 ? 0.411 -11.934 -7.343 1.00 79.69 173 LEU A CA 1
ATOM 1346 C C . LEU A 1 173 ? 1.493 -11.667 -6.268 1.00 79.69 173 LEU A C 1
ATOM 1348 O O . LEU A 1 173 ? 1.423 -10.626 -5.619 1.00 79.69 173 LEU A O 1
ATOM 1352 N N . PRO A 1 174 ? 2.556 -12.487 -6.103 1.00 83.38 174 PRO A N 1
ATOM 1353 C CA . PRO A 1 174 ? 3.617 -12.194 -5.131 1.00 83.38 174 PRO A CA 1
ATOM 1354 C C . PRO A 1 174 ? 4.414 -10.917 -5.441 1.00 83.38 174 PRO A C 1
ATOM 1356 O O . PRO A 1 174 ? 4.793 -10.176 -4.527 1.00 83.38 174 PRO A O 1
ATOM 1359 N N . CYS A 1 175 ? 4.665 -10.633 -6.724 1.00 83.75 175 CYS A N 1
ATOM 1360 C CA . CYS A 1 175 ? 5.328 -9.402 -7.154 1.00 83.75 175 CYS A CA 1
ATOM 1361 C C . CYS A 1 175 ? 4.444 -8.185 -6.867 1.00 83.75 175 CYS A C 1
ATOM 1363 O O . CYS A 1 175 ? 4.940 -7.171 -6.369 1.00 83.75 175 CYS A O 1
ATOM 1365 N N . LEU A 1 176 ? 3.138 -8.320 -7.105 1.00 86.06 176 LEU A N 1
ATOM 1366 C CA . LEU A 1 176 ? 2.145 -7.304 -6.783 1.00 86.06 176 LEU A CA 1
ATOM 1367 C C . LEU A 1 176 ? 2.082 -7.028 -5.273 1.00 86.06 176 LEU A C 1
ATOM 1369 O O . LEU A 1 176 ? 2.209 -5.877 -4.854 1.00 86.06 176 LEU A O 1
ATOM 1373 N N . THR A 1 177 ? 1.978 -8.070 -4.446 1.00 88.75 177 THR A N 1
ATOM 1374 C CA . THR A 1 177 ? 1.978 -7.958 -2.980 1.00 88.75 177 THR A CA 1
ATOM 1375 C C . THR A 1 177 ? 3.234 -7.245 -2.477 1.00 88.75 177 THR A C 1
ATOM 1377 O O . THR A 1 177 ? 3.145 -6.351 -1.637 1.00 88.75 177 THR A O 1
ATOM 1380 N N . SER A 1 178 ? 4.413 -7.581 -3.013 1.00 88.00 178 SER A N 1
ATOM 1381 C CA . SER A 1 178 ? 5.673 -6.906 -2.667 1.00 88.00 178 SER A CA 1
ATOM 1382 C C . SER A 1 178 ? 5.660 -5.419 -3.048 1.00 88.00 178 SER A C 1
ATOM 1384 O O . SER A 1 178 ? 6.018 -4.556 -2.238 1.00 88.00 178 SER A O 1
ATOM 1386 N N . HIS A 1 179 ? 5.176 -5.095 -4.252 1.00 89.38 179 HIS A N 1
ATOM 1387 C CA . HIS A 1 179 ? 5.030 -3.711 -4.696 1.00 89.38 179 HIS A CA 1
ATOM 1388 C C . HIS A 1 179 ? 4.084 -2.921 -3.775 1.00 89.38 179 HIS A C 1
ATOM 1390 O O . HIS A 1 179 ? 4.448 -1.836 -3.316 1.00 89.38 179 HIS A O 1
ATOM 1396 N N . ILE A 1 180 ? 2.920 -3.484 -3.441 1.00 91.62 180 ILE A N 1
ATOM 1397 C CA . ILE A 1 180 ? 1.928 -2.872 -2.549 1.00 91.62 180 ILE A CA 1
ATOM 1398 C C . ILE A 1 180 ? 2.513 -2.646 -1.152 1.00 91.62 180 ILE A C 1
ATOM 1400 O O . ILE A 1 180 ? 2.441 -1.526 -0.652 1.00 91.62 180 ILE A O 1
ATOM 1404 N N . LYS A 1 181 ? 3.184 -3.639 -0.542 1.00 91.56 181 LYS A N 1
ATOM 1405 C CA . LYS A 1 181 ? 3.846 -3.473 0.772 1.00 91.56 181 LYS A CA 1
ATOM 1406 C C . LYS A 1 181 ? 4.813 -2.294 0.782 1.00 91.56 181 LYS A C 1
ATOM 1408 O O . LYS A 1 181 ? 4.818 -1.501 1.726 1.00 91.56 181 LYS A O 1
ATOM 1413 N N . ARG A 1 182 ? 5.613 -2.157 -0.281 1.00 91.12 182 ARG A N 1
ATOM 1414 C CA . ARG A 1 182 ? 6.549 -1.039 -0.445 1.00 91.12 182 ARG A CA 1
ATOM 1415 C C . ARG A 1 182 ? 5.817 0.302 -0.525 1.00 91.12 182 ARG A C 1
ATOM 1417 O O . ARG A 1 182 ? 6.246 1.256 0.123 1.00 91.12 182 ARG A O 1
ATOM 1424 N N . VAL A 1 183 ? 4.723 0.383 -1.285 1.00 93.44 183 VAL A N 1
ATOM 1425 C CA . VAL A 1 183 ? 3.896 1.598 -1.387 1.00 93.44 183 VAL A CA 1
ATOM 1426 C C . VAL A 1 183 ? 3.272 1.950 -0.034 1.00 93.44 183 VAL A C 1
ATOM 1428 O O . VAL A 1 183 ? 3.429 3.087 0.410 1.00 93.44 183 VAL A O 1
ATOM 1431 N N . CYS A 1 184 ? 2.666 0.985 0.664 1.00 92.50 184 CYS A N 1
ATOM 1432 C CA . CYS A 1 184 ? 2.066 1.190 1.984 1.00 92.50 184 CYS A CA 1
ATOM 1433 C C . CYS A 1 184 ? 3.079 1.709 3.006 1.00 92.50 184 CYS A C 1
ATOM 1435 O O . CYS A 1 184 ? 2.816 2.684 3.711 1.00 92.50 184 CYS A O 1
ATOM 1437 N N . ARG A 1 185 ? 4.273 1.106 3.052 1.00 91.19 185 ARG A N 1
ATOM 1438 C CA . ARG A 1 185 ? 5.344 1.564 3.942 1.00 91.19 185 ARG A CA 1
ATOM 1439 C C . ARG A 1 185 ? 5.748 2.999 3.639 1.00 91.19 185 ARG A C 1
ATOM 1441 O O . ARG A 1 185 ? 5.814 3.813 4.553 1.00 91.19 185 ARG A O 1
ATOM 1448 N N . ASN A 1 186 ? 6.010 3.313 2.372 1.00 91.81 186 ASN A N 1
ATOM 1449 C CA . ASN A 1 186 ? 6.424 4.657 1.977 1.00 91.81 186 ASN A CA 1
ATOM 1450 C C . ASN A 1 186 ? 5.347 5.698 2.301 1.00 91.81 186 ASN A C 1
ATOM 1452 O O . ASN A 1 186 ? 5.682 6.801 2.732 1.00 91.81 186 ASN A O 1
ATOM 1456 N N . TYR A 1 187 ? 4.073 5.347 2.114 1.00 92.56 187 TYR A N 1
ATOM 1457 C CA . TYR A 1 187 ? 2.943 6.200 2.465 1.00 92.56 187 TYR A CA 1
ATOM 1458 C C . TYR A 1 187 ? 2.911 6.492 3.969 1.00 92.56 187 TYR A C 1
ATOM 1460 O O . TYR A 1 187 ? 2.936 7.659 4.355 1.00 92.56 187 TYR A O 1
ATOM 1468 N N . ILE A 1 188 ? 2.952 5.457 4.816 1.00 90.69 188 ILE A N 1
ATOM 1469 C CA . ILE A 1 188 ? 2.928 5.638 6.273 1.00 90.69 188 ILE A CA 1
ATOM 1470 C C . ILE A 1 188 ? 4.165 6.378 6.773 1.00 90.69 188 ILE A C 1
ATOM 1472 O O . ILE A 1 188 ? 4.029 7.281 7.590 1.00 90.69 188 ILE A O 1
ATOM 1476 N N . CYS A 1 189 ? 5.366 6.056 6.284 1.00 88.75 189 CYS A N 1
ATOM 1477 C CA . CYS A 1 189 ? 6.580 6.758 6.705 1.00 88.75 189 CYS A CA 1
ATOM 1478 C C . CYS A 1 189 ? 6.486 8.269 6.443 1.00 88.75 189 CYS A C 1
ATOM 1480 O O . CYS A 1 189 ? 6.894 9.057 7.292 1.00 88.75 189 CYS A O 1
ATOM 1482 N N . ARG A 1 190 ? 5.914 8.672 5.300 1.00 89.12 190 ARG A N 1
ATOM 1483 C CA . ARG A 1 190 ? 5.675 10.087 4.978 1.00 89.12 190 ARG A CA 1
ATOM 1484 C C . ARG A 1 190 ? 4.551 10.697 5.809 1.00 89.12 190 ARG A C 1
ATOM 1486 O O . ARG A 1 190 ? 4.681 11.833 6.243 1.00 89.12 190 ARG A O 1
ATOM 1493 N N . ALA A 1 191 ? 3.459 9.966 6.028 1.00 87.69 191 ALA A N 1
ATOM 1494 C CA . ALA A 1 191 ? 2.369 10.442 6.875 1.00 87.69 191 ALA A CA 1
ATOM 1495 C C . ALA A 1 191 ? 2.874 10.702 8.301 1.00 87.69 191 ALA A C 1
ATOM 1497 O O . ALA A 1 191 ? 2.644 11.771 8.853 1.00 87.69 191 ALA A O 1
ATOM 1498 N N . ARG A 1 192 ? 3.662 9.768 8.839 1.00 87.75 192 ARG A N 1
ATOM 1499 C CA . ARG A 1 192 ? 4.249 9.836 10.175 1.00 87.75 192 ARG A CA 1
ATOM 1500 C C . ARG A 1 192 ? 5.216 11.003 10.341 1.00 87.75 192 ARG A C 1
ATOM 1502 O O . ARG A 1 192 ? 5.190 11.641 11.376 1.00 87.75 192 ARG A O 1
ATOM 1509 N N . SER A 1 193 ? 6.020 11.350 9.334 1.00 85.88 193 SER A N 1
ATOM 1510 C CA . SER A 1 193 ? 6.935 12.501 9.454 1.00 85.88 193 SER A CA 1
ATOM 1511 C C . SER A 1 193 ? 6.240 13.856 9.648 1.00 85.88 193 SER A C 1
ATOM 1513 O O . SER A 1 193 ? 6.922 14.839 9.909 1.00 85.88 193 SER A O 1
ATOM 1515 N N . VAL A 1 194 ? 4.915 13.920 9.480 1.00 85.12 194 VAL A N 1
ATOM 1516 C CA . VAL A 1 194 ? 4.109 15.144 9.610 1.00 85.12 194 VAL A CA 1
ATOM 1517 C C . VAL A 1 194 ? 3.262 15.139 10.891 1.00 85.12 194 VAL A C 1
ATOM 1519 O O . VAL A 1 194 ? 2.669 16.156 11.228 1.00 85.12 194 VAL A O 1
ATOM 1522 N N . VAL A 1 195 ? 3.169 14.010 11.599 1.00 83.44 195 VAL A N 1
ATOM 1523 C CA . VAL A 1 195 ? 2.351 13.904 12.813 1.00 83.44 195 VAL A CA 1
ATOM 1524 C C . VAL A 1 195 ? 3.184 14.284 14.030 1.00 83.44 195 VAL A C 1
ATOM 1526 O O . VAL A 1 195 ? 4.161 13.611 14.356 1.00 83.44 195 VAL A O 1
ATOM 1529 N N . ASP A 1 196 ? 2.751 15.329 14.727 1.00 79.25 196 ASP A N 1
ATOM 1530 C CA . ASP A 1 196 ? 3.283 15.692 16.036 1.00 79.25 196 ASP A CA 1
ATOM 1531 C C . ASP A 1 196 ? 2.730 14.741 17.114 1.00 79.25 196 ASP A C 1
ATOM 1533 O O . ASP A 1 196 ? 1.576 14.318 17.052 1.00 79.25 196 ASP A O 1
ATOM 1537 N N . ASN A 1 197 ? 3.537 14.421 18.130 1.00 83.38 197 ASN A N 1
ATOM 1538 C CA . ASN A 1 197 ? 3.151 13.584 19.280 1.00 83.38 197 ASN A CA 1
ATOM 1539 C C . ASN A 1 197 ? 2.752 12.128 18.950 1.00 83.38 197 ASN A C 1
ATOM 1541 O O . ASN A 1 197 ? 1.823 11.572 19.529 1.00 83.38 197 ASN A O 1
ATOM 1545 N N . ILE A 1 198 ? 3.491 11.461 18.062 1.00 84.88 198 ILE A N 1
ATOM 1546 C CA . ILE A 1 198 ? 3.290 10.027 17.761 1.00 84.88 198 ILE A CA 1
ATOM 1547 C C . ILE A 1 198 ? 3.390 9.140 19.009 1.00 84.88 198 ILE A C 1
ATOM 1549 O O . ILE A 1 198 ? 2.683 8.138 19.098 1.00 84.88 198 ILE A O 1
ATOM 1553 N N . ASP A 1 199 ? 4.247 9.498 19.965 1.00 85.19 199 ASP A N 1
ATOM 1554 C CA . ASP A 1 199 ? 4.467 8.695 21.170 1.00 85.19 199 ASP A CA 1
ATOM 1555 C C . ASP A 1 199 ? 3.217 8.647 22.061 1.00 85.19 199 ASP A C 1
ATOM 1557 O O . ASP A 1 199 ? 2.845 7.575 22.531 1.00 85.19 199 ASP A O 1
ATOM 1561 N N . SER A 1 200 ? 2.488 9.761 22.208 1.00 86.12 200 SER A N 1
ATOM 1562 C CA . SER A 1 200 ? 1.234 9.773 22.976 1.00 86.12 200 SER A CA 1
ATOM 1563 C C . SER A 1 200 ? 0.111 9.011 22.265 1.00 86.12 200 SER A C 1
ATOM 1565 O O . SER A 1 200 ? -0.713 8.356 22.912 1.00 86.12 200 SER A O 1
ATOM 1567 N N . LEU A 1 201 ? 0.093 9.045 20.928 1.00 85.94 201 LEU A N 1
ATOM 1568 C CA . LEU A 1 201 ? -0.824 8.244 20.118 1.00 85.94 201 LEU A CA 1
ATOM 1569 C C . LEU A 1 201 ? -0.531 6.745 20.294 1.00 85.94 201 LEU A C 1
ATOM 1571 O O . LEU A 1 201 ? -1.458 5.948 20.425 1.00 85.94 201 LEU A O 1
ATOM 1575 N N . LEU A 1 202 ? 0.750 6.365 20.344 1.00 87.38 202 LEU A N 1
ATOM 1576 C CA . LEU A 1 202 ? 1.189 4.987 20.568 1.00 87.38 202 LEU A CA 1
ATOM 1577 C C . LEU A 1 202 ? 0.844 4.495 21.979 1.00 87.38 202 LEU A C 1
ATOM 1579 O O . LEU A 1 202 ? 0.357 3.377 22.128 1.00 87.38 202 LEU A O 1
ATOM 1583 N N . GLU A 1 203 ? 1.034 5.324 23.006 1.00 86.75 203 GLU A N 1
ATOM 1584 C CA . GLU A 1 203 ? 0.594 5.012 24.371 1.00 86.75 203 GLU A CA 1
ATOM 1585 C C . GLU A 1 203 ? -0.924 4.809 24.439 1.00 86.75 203 GLU A C 1
ATOM 1587 O O . GLU A 1 203 ? -1.398 3.814 24.991 1.00 86.75 203 GLU A O 1
ATOM 1592 N N . SER A 1 204 ? -1.692 5.709 23.817 1.00 87.00 204 SER A N 1
ATOM 1593 C CA . SER A 1 204 ? -3.154 5.603 23.737 1.00 87.00 204 SER A CA 1
ATOM 1594 C C . SER A 1 204 ? -3.589 4.322 23.026 1.00 87.00 204 SER A C 1
ATOM 1596 O O . SER A 1 204 ? -4.512 3.642 23.475 1.00 87.00 204 SER A O 1
ATOM 1598 N N . PHE A 1 205 ? -2.898 3.961 21.944 1.00 87.50 205 PHE A N 1
ATOM 1599 C CA . PHE A 1 205 ? -3.142 2.721 21.221 1.00 87.50 205 PHE A CA 1
ATOM 1600 C C . PHE A 1 205 ? -2.891 1.496 22.108 1.00 87.50 205 PHE A C 1
ATOM 1602 O O . PHE A 1 205 ? -3.777 0.659 22.232 1.00 87.50 205 PHE A O 1
ATOM 1609 N N . ASN A 1 206 ? -1.736 1.415 22.776 1.00 86.44 2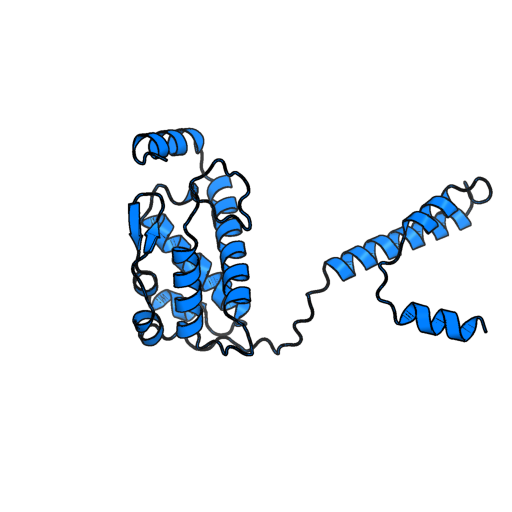06 ASN A N 1
ATOM 1610 C CA . ASN A 1 206 ? -1.376 0.275 23.628 1.00 86.44 206 ASN A CA 1
ATOM 1611 C C . ASN A 1 206 ? -2.320 0.107 24.833 1.00 86.44 206 ASN A C 1
ATOM 1613 O O . ASN A 1 206 ? -2.566 -1.013 25.279 1.00 86.44 206 ASN A O 1
ATOM 1617 N N . ASN A 1 207 ? -2.870 1.209 25.352 1.00 83.69 207 ASN A N 1
ATOM 1618 C CA . ASN A 1 207 ? -3.853 1.177 26.436 1.00 83.69 207 ASN A CA 1
ATOM 1619 C C . ASN A 1 207 ? -5.218 0.635 25.978 1.0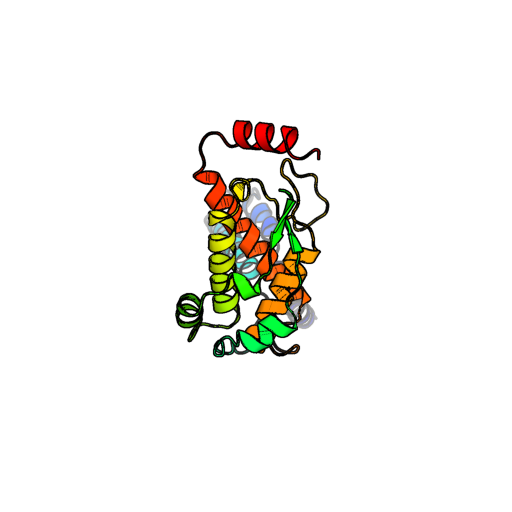0 83.69 207 ASN A C 1
ATOM 1621 O O . ASN A 1 207 ? -5.876 -0.088 26.727 1.00 83.69 207 ASN A O 1
ATOM 1625 N N . ASN A 1 208 ? -5.641 0.976 24.757 1.00 81.38 208 ASN A N 1
ATOM 1626 C CA . ASN A 1 208 ? -6.950 0.604 24.210 1.00 81.38 208 ASN A CA 1
ATOM 1627 C C . ASN A 1 208 ? -6.947 -0.772 23.533 1.00 81.38 208 ASN A C 1
ATOM 1629 O O . ASN A 1 208 ? -7.928 -1.512 23.600 1.00 81.38 208 ASN A O 1
ATOM 1633 N N . PHE A 1 209 ? -5.835 -1.122 22.896 1.00 76.56 209 PHE A N 1
ATOM 1634 C CA . PHE A 1 209 ? -5.643 -2.341 22.131 1.00 76.56 209 PHE A CA 1
ATOM 1635 C C . PHE A 1 209 ? -4.416 -3.032 22.713 1.00 76.56 209 PHE A C 1
ATOM 1637 O O . PHE A 1 209 ? -3.283 -2.695 22.382 1.00 76.56 209 PHE A O 1
ATOM 1644 N N . LYS A 1 210 ? -4.650 -3.963 23.64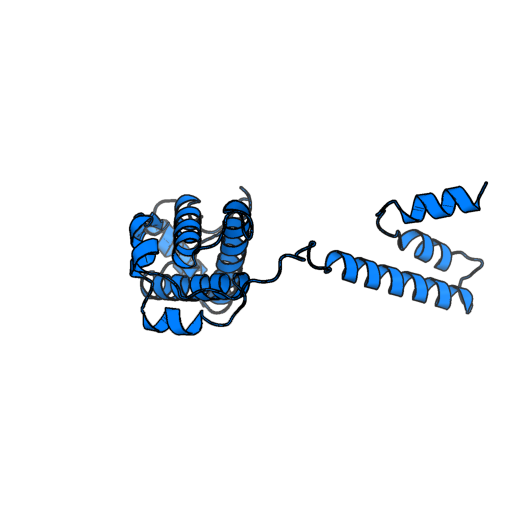7 1.00 57.22 210 LYS A N 1
ATOM 1645 C CA . LYS A 1 210 ? -3.587 -4.780 24.244 1.00 57.22 210 LYS A CA 1
ATOM 1646 C C . LYS A 1 210 ? -2.853 -5.537 23.132 1.00 57.22 210 LYS A C 1
ATOM 1648 O O . LYS A 1 210 ? -3.371 -6.540 22.645 1.00 57.22 210 LYS A O 1
ATOM 1653 N N . ILE A 1 211 ? -1.676 -5.050 22.750 1.00 53.31 211 ILE A N 1
ATOM 1654 C CA . ILE A 1 211 ? -0.660 -5.806 22.006 1.00 53.31 211 ILE A CA 1
ATOM 1655 C C . ILE A 1 211 ? 0.281 -6.459 23.011 1.00 53.31 211 ILE A C 1
ATOM 1657 O O . ILE A 1 211 ? 0.665 -5.772 23.985 1.00 53.31 211 ILE A O 1
#

Solvent-accessible surface area (backbone atoms only — not comparable to full-atom values): 12167 Å² total; per-residue (Å²): 116,69,70,63,53,54,59,53,54,73,69,49,92,65,81,83,71,36,64,62,38,47,56,54,29,66,30,84,92,29,56,96,41,75,64,18,55,50,30,48,51,50,25,50,52,45,52,51,49,54,49,48,56,72,65,42,74,73,90,67,85,62,77,74,52,63,29,48,76,62,35,62,72,56,12,48,74,72,47,54,81,33,67,43,78,86,74,48,76,43,47,66,54,81,55,63,49,76,78,58,50,67,74,32,45,84,31,37,41,70,57,24,52,50,49,52,50,54,53,42,49,51,53,47,45,77,77,32,95,62,51,63,51,52,30,58,71,96,57,92,66,91,64,103,42,55,62,56,54,67,66,48,51,50,47,50,35,50,25,51,35,51,14,43,63,60,48,66,90,81,55,39,67,69,60,45,35,52,51,47,41,52,48,54,33,56,51,34,56,56,54,40,78,72,53,80,65,58,67,61,53,50,52,52,43,50,73,76,46,82,122

Secondary structure (DSSP, 8-state):
-HHHHHHHHTTS-PPP-HHHHHHHHTSTTTTTSHHHHHHHHHHHHHHHHHHHHHTS--S--S--PBPPPP-HHHHHHH--EEE-TTS-EEEGGGG--HHHHHHHTTSBHHHHHHHHHHHHHHHHHHH-TTGGG-B--SSS---SSPBPPHHHHHHHHHHHHHHTT--TTTS-HHHHHHHHHHHHHHHHHHHHTT-TTHHHHHHHHHHHS--

pLDDT: mean 79.56, std 14.21, range [36.88, 94.69]

Mean predicted aligned error: 14.29 Å